Protein AF-X1S729-F1 (afdb_monomer_lite)

Secondary structure (DSSP, 8-state):
---B-GGGPPPEEEEEEEPPP--SSS-EEPTTS-EE----SSSEETT--TTS-SSS-S-SSPPSEEEEES-TT-TTSHHHHHHHHH--BT-EEEE-SSTTTT-EEEEEEEETTTTEEEEEE-HHHHTT--TT-EEEEEE--TT-BBSS-TT-B--SB-HHHHTTS--EEETTTEEE---S----GGGB-TTTT-S-SSS---PBP---HHHHHHHTGGG-

Foldseek 3Di:
DFDKPQVVWDWDKAKWFFWAQDDPDQFDADPVGDTDGAGADGGADLPFAPPDFPDDDRHDHHAHGTWIARDQVPCVDPSLQCNLQQAAFQWKKAFCDWPLHGFIWTFHFFAPPSSITGIHGDSVSSVGGDGGGMMMTRRIDPPMARPQARVDDDARHHPVVVVVQPWDDDPRHDIDGDDPFDADPVQWDAPPPPPDPRRHDTDRHCSPVVSCVVGVSSRD

Structure (mmCIF, N/CA/C/O backbone):
data_AF-X1S729-F1
#
_entry.id   AF-X1S729-F1
#
loop_
_atom_site.group_PDB
_atom_site.id
_atom_site.type_symbol
_atom_site.label_atom_id
_atom_site.label_alt_id
_atom_site.label_comp_id
_atom_site.label_asym_id
_atom_site.label_entity_id
_atom_site.label_seq_id
_atom_site.pdbx_PDB_ins_code
_atom_site.Cartn_x
_atom_site.Cartn_y
_atom_site.Cartn_z
_atom_site.occupancy
_atom_site.B_iso_or_equiv
_atom_site.auth_seq_id
_atom_site.auth_comp_id
_atom_site.auth_asym_id
_atom_site.auth_atom_id
_atom_site.pdbx_PDB_model_num
ATOM 1 N N . MET A 1 1 ? -19.506 9.335 16.064 1.00 76.56 1 MET A N 1
ATOM 2 C CA . MET A 1 1 ? -18.157 9.367 15.448 1.00 76.56 1 MET A CA 1
ATOM 3 C C . MET A 1 1 ? -17.268 8.649 16.428 1.00 76.56 1 MET A C 1
ATOM 5 O O . MET A 1 1 ? -17.264 9.055 17.584 1.00 76.56 1 MET A O 1
ATOM 9 N N . LEU A 1 2 ? -16.600 7.580 15.994 1.00 92.69 2 LEU A N 1
ATOM 10 C CA . LEU A 1 2 ? -15.851 6.704 16.893 1.00 92.69 2 LEU A CA 1
ATOM 11 C C . LEU A 1 2 ? -14.843 7.513 17.712 1.00 92.69 2 LEU A C 1
ATOM 13 O O . LEU A 1 2 ? -14.033 8.257 17.150 1.00 92.69 2 LEU A O 1
ATOM 17 N N . ARG A 1 3 ? -14.887 7.377 19.039 1.00 95.75 3 ARG A N 1
ATOM 18 C CA . ARG A 1 3 ? -13.927 8.039 19.918 1.00 95.75 3 ARG A CA 1
ATOM 19 C C . ARG A 1 3 ? -12.577 7.344 19.794 1.00 95.75 3 ARG A C 1
ATOM 21 O O . ARG A 1 3 ? -12.472 6.130 19.961 1.00 95.75 3 ARG A O 1
ATOM 28 N N . THR A 1 4 ? -11.533 8.116 19.514 1.00 97.94 4 THR A N 1
ATOM 29 C CA . THR A 1 4 ? -10.176 7.598 19.300 1.00 97.94 4 THR A CA 1
ATOM 30 C C . THR A 1 4 ? -9.155 8.326 20.162 1.00 97.94 4 THR A C 1
ATOM 32 O O . THR A 1 4 ? -9.441 9.371 20.740 1.00 97.94 4 THR A O 1
ATOM 35 N N . ASN A 1 5 ? -7.943 7.777 20.236 1.00 98.38 5 ASN A N 1
ATOM 36 C CA . ASN A 1 5 ? -6.769 8.423 20.828 1.00 98.38 5 ASN A CA 1
ATOM 37 C C . ASN A 1 5 ? -5.954 9.240 19.807 1.00 98.38 5 ASN A C 1
ATOM 39 O O . ASN A 1 5 ? -4.741 9.363 19.980 1.00 98.38 5 ASN A O 1
ATOM 43 N N . LYS A 1 6 ? -6.565 9.739 18.720 1.00 97.94 6 LYS A N 1
ATOM 44 C CA . LYS A 1 6 ? -5.836 10.393 17.614 1.00 97.94 6 LYS A CA 1
ATOM 45 C C . LYS A 1 6 ? -4.975 11.581 18.064 1.00 97.94 6 LYS A C 1
ATOM 47 O O . LYS A 1 6 ? -3.889 11.791 17.534 1.00 97.94 6 LYS A O 1
ATOM 52 N N . ASP A 1 7 ? -5.421 12.305 19.085 1.00 97.88 7 ASP A N 1
ATOM 53 C CA . ASP A 1 7 ? -4.720 13.420 19.734 1.00 97.88 7 ASP A CA 1
ATOM 54 C C . ASP A 1 7 ? -3.412 13.003 20.428 1.00 97.88 7 ASP A C 1
ATOM 56 O O . ASP A 1 7 ? -2.538 13.836 20.651 1.00 97.88 7 ASP A O 1
ATOM 60 N N . LYS A 1 8 ? -3.260 11.711 20.739 1.00 98.44 8 LYS A N 1
ATOM 61 C CA . LYS A 1 8 ? -2.069 11.125 21.373 1.00 98.44 8 LYS A CA 1
ATOM 62 C C . LYS A 1 8 ? -1.140 10.426 20.382 1.00 98.44 8 LYS A C 1
ATOM 64 O O . LYS A 1 8 ? -0.101 9.913 20.794 1.00 98.44 8 LYS A O 1
ATOM 69 N N . LEU A 1 9 ? -1.525 10.338 19.110 1.00 98.50 9 LEU A N 1
ATOM 70 C CA . LEU A 1 9 ? -0.709 9.694 18.088 1.00 98.50 9 LEU A CA 1
ATOM 71 C C . LEU A 1 9 ? 0.420 10.617 17.643 1.00 98.50 9 LEU A C 1
ATOM 73 O O . LEU A 1 9 ? 0.257 11.831 17.535 1.00 98.50 9 LEU A O 1
ATOM 77 N N . VAL A 1 10 ? 1.566 10.015 17.342 1.00 98.56 10 VAL A N 1
ATOM 78 C CA . VAL A 1 10 ? 2.734 10.730 16.836 1.00 98.56 10 VAL A CA 1
ATOM 79 C C . VAL A 1 10 ? 2.713 10.694 15.317 1.00 98.56 10 VAL A C 1
ATOM 81 O O . VAL A 1 10 ? 2.562 9.634 14.714 1.00 98.56 10 VAL A O 1
ATOM 84 N N . MET A 1 11 ? 2.890 11.862 14.706 1.00 98.75 11 MET A N 1
ATOM 85 C CA . MET A 1 11 ? 3.193 11.977 13.286 1.00 98.75 11 MET A CA 1
ATOM 86 C C . MET A 1 11 ? 4.707 12.087 13.119 1.00 98.75 11 MET A C 1
ATOM 88 O O . MET A 1 11 ? 5.329 12.960 13.725 1.00 98.75 11 MET A O 1
ATOM 92 N N . ILE A 1 12 ? 5.300 11.221 12.302 1.00 98.75 12 ILE A N 1
ATOM 93 C CA . ILE A 1 12 ? 6.749 11.177 12.090 1.00 98.75 12 ILE A CA 1
ATOM 94 C C . ILE A 1 12 ? 7.088 11.165 10.600 1.00 98.75 12 ILE A C 1
ATOM 96 O O . ILE A 1 12 ? 6.344 10.652 9.770 1.00 98.75 12 ILE A O 1
ATOM 100 N N . SER A 1 13 ? 8.214 11.773 10.238 1.00 98.62 13 SER A N 1
ATOM 101 C CA . SER A 1 13 ? 8.729 11.704 8.875 1.00 98.62 13 SER A CA 1
ATOM 102 C C . SER A 1 13 ? 9.352 10.339 8.603 1.00 98.62 13 SER A C 1
ATOM 104 O O . SER A 1 13 ? 10.304 9.956 9.286 1.00 98.62 13 SER A O 1
ATOM 106 N N . ILE A 1 14 ? 8.899 9.673 7.548 1.00 98.69 14 ILE A N 1
ATOM 107 C CA . ILE A 1 14 ? 9.602 8.540 6.942 1.00 98.69 14 ILE A CA 1
ATOM 108 C C . ILE A 1 14 ? 9.877 8.869 5.477 1.00 98.69 14 ILE A C 1
ATOM 110 O O . ILE A 1 14 ? 9.095 9.573 4.833 1.00 98.69 14 ILE A O 1
ATOM 114 N N . GLN A 1 15 ? 11.002 8.405 4.944 1.00 98.69 15 GLN A N 1
ATOM 115 C CA . GLN A 1 15 ? 11.393 8.714 3.574 1.00 98.69 15 GLN A CA 1
ATOM 116 C C . GLN A 1 15 ? 11.857 7.455 2.859 1.00 98.69 15 GLN A C 1
ATOM 118 O O . GLN A 1 15 ? 12.789 6.794 3.312 1.00 98.69 15 GLN A O 1
ATOM 123 N N . GLY A 1 16 ? 11.232 7.195 1.719 1.00 98.56 16 GLY A N 1
ATOM 124 C CA . GLY A 1 16 ? 11.657 6.198 0.750 1.00 98.56 16 GLY A CA 1
ATOM 125 C C . GLY A 1 16 ? 12.008 6.868 -0.571 1.00 98.56 16 GLY A C 1
ATOM 126 O O . GLY A 1 16 ? 12.177 8.092 -0.662 1.00 98.56 16 GLY A O 1
ATOM 127 N N . ARG A 1 17 ? 12.091 6.056 -1.611 1.00 98.75 17 ARG A N 1
ATOM 128 C CA . ARG A 1 17 ? 12.233 6.488 -2.993 1.00 98.75 17 ARG A CA 1
ATOM 129 C C . ARG A 1 17 ? 11.397 5.612 -3.910 1.00 98.75 17 ARG A C 1
ATOM 131 O O . ARG A 1 17 ? 11.045 4.497 -3.529 1.00 98.75 17 ARG A O 1
ATOM 138 N N . VAL A 1 18 ? 11.112 6.098 -5.112 1.00 98.88 18 VAL A N 1
ATOM 139 C CA . VAL A 1 18 ? 10.548 5.266 -6.177 1.00 98.88 18 VAL A CA 1
ATOM 140 C C . VAL A 1 18 ? 11.455 4.047 -6.371 1.00 98.88 18 VAL A C 1
ATOM 142 O O . VAL A 1 18 ? 12.674 4.178 -6.533 1.00 98.88 18 VAL A O 1
ATOM 145 N N . SER A 1 19 ? 10.860 2.864 -6.265 1.00 98.62 19 SER A N 1
ATOM 146 C CA . SER A 1 19 ? 11.547 1.578 -6.390 1.00 98.62 19 SER A CA 1
ATOM 147 C C . SER A 1 19 ? 11.851 1.258 -7.848 1.00 98.62 19 SER A C 1
ATOM 149 O O . SER A 1 19 ? 11.169 1.740 -8.750 1.00 98.62 19 SER A O 1
ATOM 151 N N . TYR A 1 20 ? 12.839 0.405 -8.094 1.00 97.88 20 TYR A N 1
ATOM 152 C CA . TYR A 1 20 ? 12.949 -0.268 -9.389 1.00 97.88 20 TYR A CA 1
ATOM 153 C C . TYR A 1 20 ? 11.850 -1.337 -9.534 1.00 97.88 20 TYR A C 1
ATOM 155 O O . TYR A 1 20 ? 11.476 -1.955 -8.535 1.00 97.88 20 TYR A O 1
ATOM 163 N N . PRO A 1 21 ? 11.381 -1.652 -10.757 1.00 96.50 21 PRO A N 1
ATOM 164 C CA . PRO A 1 21 ? 10.705 -2.922 -11.014 1.00 96.50 21 PRO A CA 1
ATOM 165 C C . PRO A 1 21 ? 11.603 -4.097 -10.608 1.00 96.50 21 PRO A C 1
ATOM 167 O O . PRO A 1 21 ? 12.795 -4.107 -10.931 1.00 96.50 21 PRO A O 1
ATOM 170 N N . VAL A 1 22 ? 11.056 -5.105 -9.920 1.00 93.69 22 VAL A N 1
ATOM 171 C CA . VAL A 1 22 ? 11.863 -6.207 -9.363 1.00 93.69 22 VAL A CA 1
ATOM 172 C C . VAL A 1 22 ? 11.484 -7.552 -9.967 1.00 93.69 22 VAL A C 1
ATOM 174 O O . VAL A 1 22 ? 10.319 -7.947 -10.005 1.00 93.69 22 VAL A O 1
ATOM 177 N N . ARG A 1 23 ? 12.498 -8.320 -10.386 1.00 92.56 23 ARG A N 1
ATOM 178 C CA . ARG A 1 23 ? 12.311 -9.667 -10.933 1.00 92.56 23 ARG A CA 1
ATOM 179 C C . ARG A 1 23 ? 13.489 -10.589 -10.620 1.00 92.56 23 ARG A C 1
ATOM 181 O O . ARG A 1 23 ? 14.637 -10.185 -10.745 1.00 92.56 23 ARG A O 1
ATOM 188 N N . LYS A 1 24 ? 13.207 -11.849 -10.257 1.00 87.69 24 LYS A N 1
ATOM 189 C CA . LYS A 1 24 ? 14.225 -12.887 -9.971 1.00 87.69 24 LYS A CA 1
ATOM 190 C C . LYS A 1 24 ? 14.568 -13.792 -11.170 1.00 87.69 24 LYS A C 1
ATOM 192 O O . LYS A 1 24 ? 15.390 -14.690 -11.037 1.00 87.69 24 LYS A O 1
ATOM 197 N N . GLY A 1 25 ? 13.940 -13.586 -12.328 1.00 92.06 25 GLY A N 1
ATOM 198 C CA . GLY A 1 25 ? 14.138 -14.407 -13.525 1.00 92.06 25 GLY A CA 1
ATOM 199 C C . GLY A 1 25 ? 13.153 -14.056 -14.644 1.00 92.06 25 GLY A C 1
ATOM 200 O O . GLY A 1 25 ? 12.277 -13.220 -14.439 1.00 92.06 25 GLY A O 1
ATOM 201 N N . PRO A 1 26 ? 13.274 -14.669 -15.832 1.00 90.62 26 PRO A N 1
ATOM 202 C CA . PRO A 1 26 ? 12.464 -14.295 -16.994 1.00 90.62 26 PRO A CA 1
ATOM 203 C C . PRO A 1 26 ? 10.993 -14.717 -16.888 1.00 90.62 26 PRO A C 1
ATOM 205 O O . PRO A 1 26 ? 10.137 -14.049 -17.463 1.00 90.62 26 PRO A O 1
ATOM 208 N N . TYR A 1 27 ? 10.695 -15.795 -16.156 1.00 96.25 27 TYR A N 1
ATOM 209 C CA . TYR A 1 27 ? 9.368 -16.408 -16.120 1.00 96.25 27 TYR A CA 1
ATOM 210 C C . TYR A 1 27 ? 8.706 -16.301 -14.748 1.00 96.25 27 TYR A C 1
ATOM 212 O O . TYR A 1 27 ? 9.349 -16.484 -13.713 1.00 96.25 27 TYR A O 1
ATOM 220 N N . ARG A 1 28 ? 7.392 -16.080 -14.762 1.00 94.81 28 ARG A N 1
ATOM 221 C CA . ARG A 1 28 ? 6.480 -16.418 -13.665 1.00 94.81 28 ARG A CA 1
ATOM 222 C C . ARG A 1 28 ? 5.823 -17.756 -13.979 1.00 94.81 28 ARG A C 1
ATOM 224 O O . ARG A 1 28 ? 5.603 -18.065 -15.148 1.00 94.81 28 ARG A O 1
ATOM 231 N N . ILE A 1 29 ? 5.536 -18.551 -12.953 1.00 95.94 29 ILE A N 1
ATOM 232 C CA . ILE A 1 29 ? 4.866 -19.843 -13.114 1.00 95.94 29 ILE A CA 1
ATOM 233 C C . ILE A 1 29 ? 3.415 -19.680 -12.681 1.00 95.94 29 ILE A C 1
ATOM 235 O O . ILE A 1 29 ? 3.135 -19.304 -11.547 1.00 95.94 29 ILE A O 1
ATOM 239 N N . THR A 1 30 ? 2.504 -19.937 -13.609 1.00 95.69 30 THR A N 1
ATOM 240 C CA . THR A 1 30 ? 1.055 -19.922 -13.372 1.00 95.69 30 THR A CA 1
ATOM 241 C C . THR A 1 30 ? 0.619 -21.094 -12.489 1.00 95.69 30 THR A C 1
ATOM 243 O O . THR A 1 30 ? 1.338 -22.085 -12.345 1.00 95.69 30 THR A O 1
ATOM 246 N N . TYR A 1 31 ? -0.587 -21.015 -11.917 1.00 93.88 31 TYR A N 1
ATOM 247 C CA . TYR A 1 31 ? -1.124 -22.065 -11.038 1.00 93.88 31 TYR A CA 1
ATOM 248 C C . TYR A 1 31 ? -1.272 -23.438 -11.726 1.00 93.88 31 TYR A C 1
ATOM 250 O O . TYR A 1 31 ? -1.312 -24.456 -11.039 1.00 93.88 31 TYR A O 1
ATOM 258 N N . ASP A 1 32 ? -1.356 -23.481 -13.063 1.00 95.44 32 ASP A N 1
ATOM 259 C CA . ASP A 1 32 ? -1.403 -24.704 -13.874 1.00 95.44 32 ASP A CA 1
ATOM 260 C C . ASP A 1 32 ? -0.030 -25.099 -14.454 1.00 95.44 32 ASP A C 1
ATOM 262 O O . ASP A 1 32 ? 0.058 -25.958 -15.331 1.00 95.44 32 ASP A O 1
ATOM 266 N N . GLY A 1 33 ? 1.054 -24.502 -13.945 1.00 96.62 33 GLY A N 1
ATOM 267 C CA . GLY A 1 33 ? 2.431 -24.911 -14.221 1.00 96.62 33 GLY A CA 1
ATOM 268 C C . GLY A 1 33 ? 3.026 -24.367 -15.521 1.00 96.62 33 GLY A C 1
ATOM 269 O O . GLY A 1 33 ? 4.077 -24.842 -15.949 1.00 96.62 33 GLY A O 1
ATOM 270 N N . LYS A 1 34 ? 2.395 -23.381 -16.167 1.00 97.56 34 LYS A N 1
ATOM 271 C CA . LYS A 1 34 ? 2.904 -22.777 -17.409 1.00 97.56 34 LYS A CA 1
ATOM 272 C C . LYS A 1 34 ? 3.792 -21.562 -17.123 1.00 97.56 34 LYS A C 1
ATOM 274 O O . LYS A 1 34 ? 3.392 -20.711 -16.320 1.00 97.56 34 LYS A O 1
ATOM 279 N N . PRO A 1 35 ? 4.954 -21.433 -17.788 1.00 97.31 35 PRO A N 1
ATOM 280 C CA . PRO A 1 35 ? 5.774 -20.234 -17.702 1.00 97.31 35 PRO A CA 1
ATOM 281 C C . PRO A 1 35 ? 5.162 -19.095 -18.528 1.00 97.31 35 PRO A C 1
ATOM 283 O O . PRO A 1 35 ? 4.772 -19.296 -19.677 1.00 97.31 35 PRO A O 1
ATOM 286 N N . VAL A 1 36 ? 5.122 -17.891 -17.962 1.00 97.56 36 VAL A N 1
ATOM 287 C CA . VAL A 1 36 ? 4.658 -16.667 -18.634 1.00 97.56 36 VAL A CA 1
ATOM 288 C C . VAL A 1 36 ? 5.637 -15.515 -18.415 1.00 97.56 36 VAL A C 1
ATOM 290 O O . VAL A 1 36 ? 6.357 -15.476 -17.413 1.00 97.56 36 VAL A O 1
ATOM 293 N N . VAL A 1 37 ? 5.669 -14.567 -19.356 1.00 97.50 37 VAL A N 1
ATOM 294 C CA . VAL A 1 37 ? 6.508 -13.361 -19.291 1.00 97.50 37 VAL A CA 1
ATOM 295 C C . VAL A 1 37 ? 5.601 -12.139 -19.242 1.00 97.50 37 VAL A C 1
ATOM 297 O O . VAL A 1 37 ? 5.215 -11.603 -20.273 1.00 97.50 37 VAL A O 1
ATOM 300 N N . VAL A 1 38 ? 5.283 -11.699 -18.027 1.00 96.94 38 VAL A N 1
ATOM 301 C CA . VAL A 1 38 ? 4.373 -10.568 -17.785 1.00 96.94 38 VAL A CA 1
ATOM 302 C C . VAL A 1 38 ? 4.972 -9.553 -16.797 1.00 96.94 38 VAL A C 1
ATOM 304 O O . VAL A 1 38 ? 5.871 -9.936 -16.033 1.00 96.94 38 VAL A O 1
ATOM 307 N N . PRO A 1 39 ? 4.532 -8.279 -16.804 1.00 96.94 39 PRO A N 1
ATOM 308 C CA . PRO A 1 39 ? 4.894 -7.293 -15.783 1.00 96.94 39 PRO A CA 1
ATOM 309 C C . PRO A 1 39 ? 4.504 -7.738 -14.366 1.00 96.94 39 PRO A C 1
ATOM 311 O O . PRO A 1 39 ? 3.675 -8.632 -14.197 1.00 96.94 39 PRO A O 1
ATOM 314 N N . GLY A 1 40 ? 5.096 -7.105 -13.352 1.00 95.62 40 GLY A N 1
ATOM 315 C CA . GLY A 1 40 ? 4.760 -7.361 -11.952 1.00 95.62 40 GLY A CA 1
ATOM 316 C C . GLY A 1 40 ? 5.125 -6.205 -11.031 1.00 95.62 40 GLY A C 1
ATOM 317 O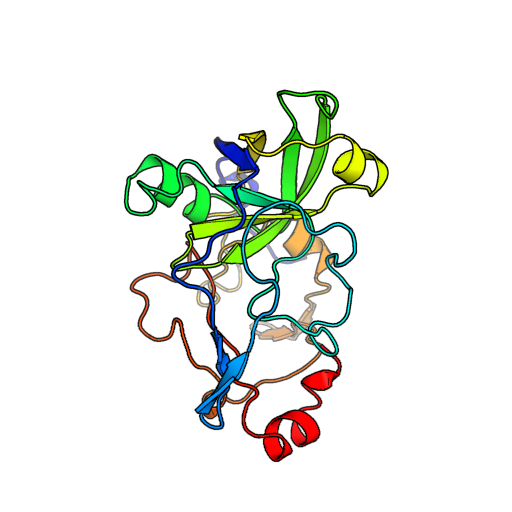 O . GLY A 1 40 ? 4.878 -5.060 -11.387 1.00 95.62 40 GLY A O 1
ATOM 318 N N . VAL A 1 41 ? 5.705 -6.512 -9.871 1.00 97.38 41 VAL A N 1
ATOM 319 C CA . VAL A 1 41 ? 5.997 -5.544 -8.795 1.00 97.38 41 VAL A CA 1
ATOM 320 C C . VAL A 1 41 ? 7.048 -4.480 -9.147 1.00 97.38 41 VAL A C 1
ATOM 322 O O . VAL A 1 41 ? 8.008 -4.741 -9.884 1.00 97.38 41 VAL A O 1
ATOM 325 N N . GLY A 1 42 ? 6.946 -3.332 -8.478 1.00 98.06 42 GLY A N 1
ATOM 326 C CA . GLY A 1 42 ? 7.919 -2.249 -8.435 1.00 98.06 42 GLY A CA 1
ATOM 327 C C . GLY A 1 42 ? 7.775 -1.220 -9.554 1.00 98.06 42 GLY A C 1
ATOM 328 O O . GLY A 1 42 ? 7.161 -1.461 -10.590 1.00 98.06 42 GLY A O 1
ATOM 329 N N . GLY A 1 43 ? 8.413 -0.066 -9.363 1.00 98.38 43 GLY A N 1
ATOM 330 C CA . GLY A 1 43 ? 8.417 1.018 -10.343 1.00 98.38 43 GLY A CA 1
ATOM 331 C C . GLY A 1 43 ? 7.178 1.910 -10.319 1.00 98.38 43 GLY A C 1
ATOM 332 O O . GLY A 1 43 ? 6.508 2.069 -9.295 1.00 98.38 43 GLY A O 1
ATOM 333 N N . ILE A 1 44 ? 6.934 2.539 -11.469 1.00 98.81 44 ILE A N 1
ATOM 334 C CA . ILE A 1 44 ? 5.803 3.430 -11.731 1.00 98.81 44 ILE A CA 1
ATOM 335 C C . ILE A 1 44 ? 4.889 2.721 -12.729 1.00 98.81 44 ILE A C 1
ATOM 337 O O . ILE A 1 44 ? 5.261 2.515 -13.886 1.00 98.81 44 ILE A O 1
ATOM 341 N N . THR A 1 45 ? 3.694 2.354 -12.284 1.00 98.69 45 THR A N 1
ATOM 342 C CA . THR A 1 45 ? 2.652 1.768 -13.125 1.00 98.69 45 THR A CA 1
ATOM 343 C C . THR A 1 45 ? 1.755 2.885 -13.648 1.00 98.69 45 THR A C 1
ATOM 345 O O . THR A 1 45 ? 0.956 3.467 -12.917 1.00 98.69 45 THR A O 1
ATOM 348 N N . TYR A 1 46 ? 1.895 3.206 -14.934 1.00 98.56 46 TYR A N 1
ATOM 349 C CA . TYR A 1 46 ? 1.263 4.386 -15.538 1.00 98.56 46 TYR A CA 1
ATOM 350 C C . TYR A 1 46 ? -0.237 4.235 -15.818 1.00 98.56 46 TYR A C 1
ATOM 352 O O . TYR A 1 46 ? -0.929 5.244 -15.947 1.00 98.56 46 TYR A O 1
ATOM 360 N N . ASN A 1 47 ? -0.732 3.002 -15.947 1.00 98.00 47 ASN A N 1
ATOM 361 C CA . ASN A 1 47 ? -2.074 2.687 -16.449 1.00 98.00 47 ASN A CA 1
ATOM 362 C C . ASN A 1 47 ? -2.923 1.834 -15.490 1.00 98.00 47 ASN A C 1
ATOM 364 O O . ASN A 1 47 ? -3.944 1.307 -15.922 1.00 98.00 47 ASN A O 1
ATOM 368 N N . ILE A 1 48 ? -2.493 1.682 -14.234 1.00 98.19 48 ILE A N 1
ATOM 369 C CA . ILE A 1 48 ? -3.259 1.015 -13.175 1.00 98.19 48 ILE A CA 1
ATOM 370 C C . ILE A 1 48 ? -3.147 1.860 -11.911 1.00 98.19 48 ILE A C 1
ATOM 372 O O . ILE A 1 48 ? -2.039 2.143 -11.442 1.00 98.19 48 ILE A O 1
ATOM 376 N N . LYS A 1 49 ? -4.286 2.262 -11.356 1.00 97.38 49 LYS A N 1
ATOM 377 C CA . LYS A 1 49 ? -4.392 3.094 -10.157 1.00 97.38 49 LYS A CA 1
ATOM 378 C C . LYS A 1 49 ? -5.326 2.484 -9.128 1.00 97.38 49 LYS A C 1
ATOM 380 O O . LYS A 1 49 ? -6.079 1.552 -9.397 1.00 97.38 49 LYS A O 1
ATOM 385 N N . VAL A 1 50 ? -5.279 3.036 -7.918 1.00 97.50 50 VAL A N 1
ATOM 386 C CA . VAL A 1 50 ? -6.260 2.697 -6.886 1.00 97.50 50 VAL A CA 1
ATOM 387 C C . VAL A 1 50 ? -7.674 2.998 -7.396 1.00 97.50 50 VAL A C 1
ATOM 389 O O . VAL A 1 50 ? -7.948 4.092 -7.888 1.00 97.50 50 VAL A O 1
ATOM 392 N N . GLY A 1 51 ? -8.567 2.016 -7.278 1.00 96.75 51 GLY A N 1
ATOM 393 C CA . GLY A 1 51 ? -9.935 2.086 -7.795 1.00 96.75 51 GLY A CA 1
ATOM 394 C C . GLY A 1 51 ? -10.140 1.410 -9.153 1.00 96.75 51 GLY A C 1
ATOM 395 O O . GLY A 1 51 ? -11.291 1.149 -9.500 1.00 96.75 51 GLY A O 1
ATOM 396 N N . ASP A 1 52 ? -9.072 1.084 -9.888 1.00 98.00 52 ASP A N 1
ATOM 397 C CA . ASP A 1 52 ? -9.169 0.174 -11.032 1.00 98.00 52 ASP A CA 1
ATOM 398 C C . ASP A 1 52 ? -9.388 -1.269 -10.556 1.00 98.00 52 ASP A C 1
ATOM 400 O O . ASP A 1 52 ? -8.995 -1.639 -9.449 1.00 98.00 52 ASP A O 1
ATOM 404 N N . CYS A 1 53 ? -9.994 -2.091 -11.416 1.00 97.00 53 CYS A N 1
ATOM 405 C CA . CYS A 1 53 ? -10.207 -3.512 -11.144 1.00 97.00 53 CYS A CA 1
ATOM 406 C C . CYS A 1 53 ? -8.861 -4.235 -10.975 1.00 97.00 53 CYS A C 1
ATOM 408 O O . CYS A 1 53 ? -7.954 -4.084 -11.800 1.00 97.00 53 CYS A O 1
ATOM 410 N N . ALA A 1 54 ? -8.750 -5.066 -9.940 1.00 97.19 54 ALA A N 1
ATOM 411 C CA . ALA A 1 54 ? -7.588 -5.907 -9.671 1.00 97.19 54 ALA A CA 1
ATOM 412 C C . ALA A 1 54 ? -7.439 -7.053 -10.692 1.00 97.19 54 ALA A C 1
ATOM 414 O O . ALA A 1 54 ? -6.379 -7.670 -10.797 1.00 97.19 54 ALA A O 1
ATOM 415 N N . PHE A 1 55 ? -8.492 -7.344 -11.463 1.00 96.19 55 PHE A N 1
ATOM 416 C CA . PHE A 1 55 ? -8.539 -8.405 -12.469 1.00 96.19 55 PHE A CA 1
ATOM 417 C C . PHE A 1 55 ? -8.473 -7.860 -13.901 1.00 96.19 55 PHE A C 1
ATOM 419 O O . PHE A 1 55 ? -8.722 -6.690 -14.170 1.00 96.19 55 PHE A O 1
ATOM 426 N N . GLY A 1 56 ? -8.187 -8.754 -14.854 1.00 95.38 56 GLY A N 1
ATOM 427 C CA . GLY A 1 56 ? -8.230 -8.451 -16.292 1.00 95.38 56 GLY A CA 1
ATOM 428 C C . GLY A 1 56 ? -6.909 -7.962 -16.889 1.00 95.38 56 GLY A C 1
ATOM 429 O O . GLY A 1 56 ? -6.838 -7.729 -18.093 1.00 95.38 56 GLY A O 1
ATOM 430 N N . TRP A 1 57 ? -5.860 -7.859 -16.075 1.00 97.38 57 TRP A N 1
ATOM 431 C CA . TRP A 1 57 ? -4.521 -7.477 -16.511 1.00 97.38 57 TRP A CA 1
ATOM 432 C C . TRP A 1 57 ? -3.673 -8.699 -16.865 1.00 97.38 57 TRP A C 1
ATOM 434 O O . TRP A 1 57 ? -3.651 -9.689 -16.135 1.00 97.38 57 TRP A O 1
ATOM 444 N N . GLU A 1 58 ? -2.918 -8.607 -17.958 1.00 97.19 58 GLU A N 1
ATOM 445 C CA . GLU A 1 58 ? -1.886 -9.588 -18.312 1.00 97.19 58 GLU A CA 1
ATOM 446 C C . GLU A 1 58 ? -0.613 -9.301 -17.491 1.00 97.19 58 GLU A C 1
ATOM 448 O O . GLU A 1 58 ? 0.371 -8.757 -17.996 1.00 97.19 58 GLU A O 1
ATOM 453 N N . ALA A 1 59 ? -0.676 -9.577 -16.186 1.00 96.44 59 ALA A N 1
ATOM 454 C CA . ALA A 1 59 ? 0.348 -9.240 -15.197 1.00 96.44 59 ALA A CA 1
ATOM 455 C C . ALA A 1 59 ? 0.367 -10.234 -14.017 1.00 96.44 59 ALA A C 1
ATOM 457 O O . ALA A 1 59 ? -0.561 -11.020 -13.837 1.00 96.44 59 ALA A O 1
ATOM 458 N N . ASP A 1 60 ? 1.424 -10.193 -13.201 1.00 96.00 60 ASP A N 1
ATOM 459 C CA . ASP A 1 60 ? 1.550 -10.949 -11.945 1.00 96.00 60 ASP A CA 1
ATOM 460 C C . ASP A 1 60 ? 2.028 -10.030 -10.816 1.00 96.00 60 ASP A C 1
ATOM 462 O O . ASP A 1 60 ? 3.153 -9.536 -10.873 1.00 96.00 60 ASP A O 1
ATOM 466 N N . HIS A 1 61 ? 1.205 -9.831 -9.782 1.00 96.81 61 HIS A N 1
ATOM 467 C CA . HIS A 1 61 ? 1.489 -8.909 -8.670 1.00 96.81 61 HIS A CA 1
ATOM 468 C C . HIS A 1 61 ? 1.834 -7.485 -9.139 1.00 96.81 61 HIS A C 1
ATOM 470 O O . HIS A 1 61 ? 2.789 -6.876 -8.662 1.00 96.81 61 HIS A O 1
ATOM 476 N N . VAL A 1 62 ? 1.110 -6.956 -10.128 1.00 97.50 62 VAL A N 1
ATOM 477 C CA . VAL A 1 62 ? 1.290 -5.552 -10.513 1.00 97.50 62 VAL A CA 1
ATOM 478 C C . VAL A 1 62 ? 0.835 -4.634 -9.378 1.00 97.50 62 VAL A C 1
ATOM 480 O O . VAL A 1 62 ? -0.212 -4.851 -8.775 1.00 97.50 62 VAL A O 1
ATOM 483 N N . GLU A 1 63 ? 1.637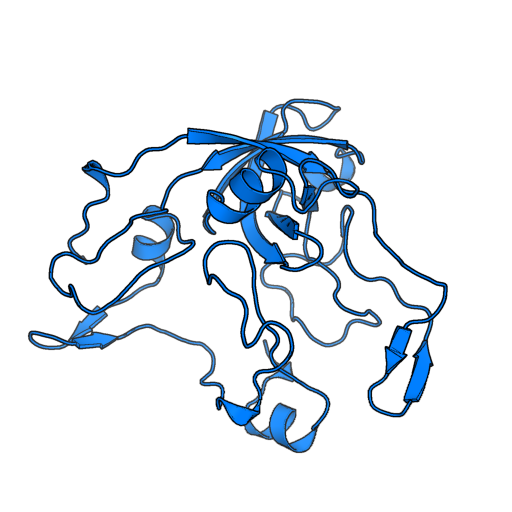 -3.616 -9.085 1.00 98.62 63 GLU A N 1
ATOM 484 C CA . GLU A 1 63 ? 1.379 -2.650 -8.017 1.00 98.62 63 GLU A CA 1
ATOM 485 C C . GLU A 1 63 ? 0.831 -1.343 -8.629 1.00 98.62 63 GLU A C 1
ATOM 487 O O . GLU A 1 63 ? 1.466 -0.802 -9.541 1.00 98.62 63 GLU A O 1
ATOM 492 N N . PRO A 1 64 ? -0.338 -0.826 -8.196 1.00 98.56 64 PRO A N 1
ATOM 493 C CA . PRO A 1 64 ? -0.924 0.388 -8.767 1.00 98.56 64 PRO A CA 1
ATOM 494 C C . PRO A 1 64 ? -0.143 1.652 -8.389 1.00 98.56 64 PRO A C 1
ATOM 496 O O . PRO A 1 64 ? 0.320 1.806 -7.257 1.00 98.56 64 PRO A O 1
ATOM 499 N N . GLY A 1 65 ? -0.074 2.607 -9.318 1.00 98.62 65 GLY A N 1
ATOM 500 C CA . GLY A 1 65 ? 0.578 3.896 -9.097 1.00 98.62 65 GLY A CA 1
ATOM 501 C C . GLY A 1 65 ? 2.089 3.766 -8.909 1.00 98.62 65 GLY A C 1
ATOM 502 O O . GLY A 1 65 ? 2.797 3.306 -9.803 1.00 98.62 65 GLY A O 1
ATOM 503 N N . VAL A 1 66 ? 2.605 4.236 -7.774 1.00 98.88 66 VAL A N 1
ATOM 504 C CA . VAL A 1 66 ? 4.047 4.313 -7.511 1.00 98.88 66 VAL A CA 1
ATOM 505 C C . VAL A 1 66 ? 4.428 3.384 -6.373 1.00 98.88 66 VAL A C 1
ATOM 507 O O . VAL A 1 66 ? 3.978 3.550 -5.239 1.00 98.88 66 VAL A O 1
ATOM 510 N N . SER A 1 67 ? 5.333 2.460 -6.664 1.00 98.88 67 SER A N 1
ATOM 511 C CA . SER A 1 67 ? 5.902 1.548 -5.677 1.00 98.88 67 SER A CA 1
ATOM 512 C C . SER A 1 67 ? 7.163 2.158 -5.090 1.00 98.88 67 SER A C 1
ATOM 514 O O . SER A 1 67 ? 8.063 2.576 -5.827 1.00 98.88 67 SER A O 1
ATOM 516 N N . THR A 1 68 ? 7.258 2.216 -3.767 1.00 98.81 68 THR A N 1
ATOM 517 C CA . THR A 1 68 ? 8.351 2.904 -3.074 1.00 98.81 68 THR A CA 1
ATOM 518 C C . THR A 1 68 ? 9.004 2.038 -2.012 1.00 98.81 68 THR A C 1
ATOM 520 O O . THR A 1 68 ? 8.374 1.171 -1.416 1.00 98.81 68 THR A O 1
ATOM 523 N N . VAL A 1 69 ? 10.288 2.280 -1.777 1.00 98.69 69 VAL A N 1
ATOM 524 C CA . VAL A 1 69 ? 11.137 1.490 -0.880 1.00 98.69 69 VAL A CA 1
ATOM 525 C C . VAL A 1 69 ? 12.267 2.367 -0.349 1.00 98.69 69 VAL A C 1
ATOM 527 O O . VAL A 1 69 ? 12.615 3.378 -0.962 1.00 98.69 69 VAL A O 1
ATOM 530 N N . VAL A 1 70 ? 12.872 2.011 0.783 1.00 98.50 70 VAL A N 1
ATOM 531 C CA . VAL A 1 70 ? 14.104 2.682 1.231 1.00 98.50 70 VAL A CA 1
ATOM 532 C C . VAL A 1 70 ? 15.301 2.111 0.483 1.00 98.50 70 VAL A C 1
ATOM 534 O O . VAL A 1 70 ? 16.141 2.861 -0.016 1.00 98.50 70 VAL A O 1
ATOM 537 N N . ASN A 1 71 ? 15.395 0.781 0.430 1.00 96.50 71 ASN A N 1
ATOM 538 C CA . ASN A 1 71 ? 16.459 0.068 -0.265 1.00 96.50 71 ASN A CA 1
ATOM 539 C C . ASN A 1 71 ? 16.047 -1.391 -0.547 1.00 96.50 71 ASN A C 1
ATOM 541 O O . ASN A 1 71 ? 15.867 -2.177 0.383 1.00 96.50 71 ASN A O 1
ATOM 545 N N . GLU A 1 72 ? 15.959 -1.771 -1.822 1.00 93.94 72 GLU A N 1
ATOM 546 C CA . GLU A 1 72 ? 15.545 -3.106 -2.279 1.00 93.94 72 GLU A CA 1
ATOM 547 C C . GLU A 1 72 ? 16.518 -4.223 -1.868 1.00 93.94 72 GLU A C 1
ATOM 549 O O . GLU A 1 72 ? 16.111 -5.376 -1.740 1.00 93.94 72 GLU A O 1
ATOM 554 N N . GLU A 1 73 ? 17.792 -3.905 -1.640 1.00 93.88 73 GLU A N 1
ATOM 555 C CA . GLU A 1 73 ? 18.821 -4.861 -1.209 1.00 93.88 73 GLU A CA 1
ATOM 556 C C . GLU A 1 73 ? 18.862 -5.035 0.317 1.00 93.88 73 GLU A C 1
ATOM 558 O O . GLU A 1 73 ? 19.484 -5.967 0.826 1.00 93.88 73 GLU A O 1
ATOM 563 N N . LYS A 1 74 ? 18.221 -4.130 1.068 1.00 95.44 74 LYS A N 1
ATOM 564 C CA . LYS A 1 74 ? 18.261 -4.056 2.540 1.00 95.44 74 LYS A CA 1
ATOM 565 C C . LYS A 1 74 ? 16.861 -3.997 3.150 1.00 95.44 74 LYS A C 1
ATOM 567 O O . LYS A 1 74 ? 16.630 -3.290 4.131 1.00 95.44 74 LYS A O 1
ATOM 572 N N . ARG A 1 75 ? 15.935 -4.751 2.561 1.00 92.81 75 ARG A N 1
ATOM 573 C CA . ARG A 1 75 ? 14.515 -4.799 2.946 1.00 92.81 75 ARG A CA 1
ATOM 574 C C . ARG A 1 75 ? 14.279 -5.187 4.401 1.00 92.81 75 ARG A C 1
ATOM 576 O O . ARG A 1 75 ? 13.381 -4.657 5.037 1.00 92.81 75 ARG A O 1
ATOM 583 N N . ASP A 1 76 ? 15.129 -6.059 4.932 1.00 91.88 76 ASP A N 1
ATOM 584 C CA . ASP A 1 76 ? 15.084 -6.565 6.306 1.00 91.88 76 ASP A CA 1
ATOM 585 C C . ASP A 1 76 ? 15.758 -5.628 7.327 1.00 91.88 76 ASP A C 1
ATOM 587 O O . ASP A 1 76 ? 15.881 -5.964 8.506 1.00 91.88 76 ASP A O 1
ATOM 591 N N . LYS A 1 77 ? 16.279 -4.474 6.891 1.00 96.56 77 LYS A N 1
ATOM 592 C CA . LYS A 1 77 ? 17.005 -3.551 7.767 1.00 96.56 77 LYS A CA 1
ATOM 593 C C . LYS A 1 77 ? 16.080 -2.494 8.342 1.00 96.56 77 LYS A C 1
ATOM 595 O O . LYS A 1 77 ? 15.169 -2.009 7.678 1.00 96.56 77 LYS A O 1
ATOM 600 N N . GLY A 1 78 ? 16.417 -2.065 9.561 1.00 96.81 78 GLY A N 1
ATOM 601 C CA . GLY A 1 78 ? 15.637 -1.129 10.374 1.00 96.81 78 GLY A CA 1
ATOM 602 C C . GLY A 1 78 ? 15.007 0.047 9.615 1.00 96.81 78 GLY A C 1
ATOM 603 O O . GLY A 1 78 ? 13.813 0.261 9.791 1.00 96.81 78 GLY A O 1
ATOM 604 N N . PRO A 1 79 ? 15.732 0.785 8.748 1.00 97.12 79 PRO A N 1
ATOM 605 C CA . PRO A 1 79 ? 15.135 1.878 7.981 1.00 97.12 79 PRO A CA 1
ATOM 606 C C . PRO A 1 79 ? 14.003 1.449 7.040 1.00 97.12 79 PRO A C 1
ATOM 608 O O . PRO A 1 79 ? 12.990 2.138 6.977 1.00 97.12 79 PRO A O 1
ATOM 611 N N . ASN A 1 80 ? 14.152 0.323 6.335 1.00 97.38 80 ASN A N 1
ATOM 612 C CA . ASN A 1 80 ? 13.116 -0.183 5.436 1.00 97.38 80 ASN A CA 1
ATOM 613 C C . ASN A 1 80 ? 11.951 -0.776 6.240 1.00 97.38 80 ASN A C 1
ATOM 615 O O . ASN A 1 80 ? 10.807 -0.421 5.996 1.00 97.38 80 ASN A O 1
ATOM 619 N N . CYS A 1 81 ? 12.241 -1.548 7.294 1.00 96.25 81 CYS A N 1
ATOM 620 C CA . CYS A 1 81 ? 11.216 -2.023 8.227 1.00 96.25 81 CYS A CA 1
ATOM 621 C C . CYS A 1 81 ? 10.386 -0.869 8.810 1.00 96.25 81 CYS A C 1
ATOM 623 O O . CYS A 1 81 ? 9.164 -0.934 8.831 1.00 96.25 81 CYS A O 1
ATOM 625 N N . ALA A 1 82 ? 11.033 0.209 9.263 1.00 97.75 82 ALA A N 1
ATOM 626 C CA . ALA A 1 82 ? 10.344 1.376 9.805 1.00 97.75 82 ALA A CA 1
ATOM 627 C C . ALA A 1 82 ? 9.520 2.111 8.739 1.00 97.75 82 ALA A C 1
ATOM 629 O O . ALA A 1 82 ? 8.451 2.622 9.057 1.00 97.75 82 ALA A O 1
ATOM 630 N N . TYR A 1 83 ? 9.992 2.157 7.491 1.00 98.38 83 TYR A N 1
ATOM 631 C CA . TYR A 1 83 ? 9.242 2.740 6.380 1.00 98.38 83 TYR A CA 1
ATOM 632 C C . TYR A 1 83 ? 7.923 1.996 6.145 1.00 98.38 83 TYR A C 1
ATOM 634 O O . TYR A 1 83 ? 6.868 2.623 6.126 1.00 98.38 83 TYR A O 1
ATOM 642 N N . ASN A 1 84 ? 7.977 0.667 6.074 1.00 97.44 84 ASN A N 1
ATOM 643 C CA . ASN A 1 84 ? 6.806 -0.186 5.892 1.00 97.44 84 ASN A CA 1
ATOM 644 C C . ASN A 1 84 ? 5.870 -0.175 7.105 1.00 97.44 84 ASN A C 1
ATOM 646 O O . ASN A 1 84 ? 4.671 -0.001 6.942 1.00 97.44 84 ASN A O 1
ATOM 650 N N . ILE A 1 85 ? 6.409 -0.312 8.321 1.00 97.75 85 ILE A N 1
ATOM 651 C CA . ILE A 1 85 ? 5.601 -0.366 9.548 1.00 97.75 85 ILE A CA 1
ATOM 652 C C . ILE A 1 85 ? 4.925 0.972 9.831 1.00 97.75 85 ILE A C 1
ATOM 654 O O . ILE A 1 85 ? 3.796 0.995 10.298 1.00 97.75 85 ILE A O 1
ATOM 658 N N . LEU A 1 86 ? 5.604 2.104 9.650 1.00 98.62 86 LEU A N 1
ATOM 659 C CA . LEU A 1 86 ? 5.042 3.390 10.072 1.00 98.62 86 LEU A CA 1
ATOM 660 C C . LEU A 1 86 ? 4.093 3.989 9.032 1.00 98.62 86 LEU A C 1
ATOM 662 O O . LEU A 1 86 ? 3.246 4.802 9.405 1.00 98.62 86 LEU A O 1
ATOM 666 N N . ALA A 1 87 ? 4.226 3.612 7.759 1.00 98.62 87 ALA A N 1
ATOM 667 C CA . ALA A 1 87 ? 3.288 4.021 6.728 1.00 98.62 87 ALA A CA 1
ATOM 668 C C . ALA A 1 87 ? 1.884 3.468 7.028 1.00 98.62 87 ALA A C 1
ATOM 670 O O . ALA A 1 87 ? 1.695 2.307 7.381 1.00 98.62 87 ALA A O 1
ATOM 671 N N . CYS A 1 88 ? 0.877 4.326 6.894 1.00 98.75 88 CYS A N 1
ATOM 672 C CA . CYS A 1 88 ? -0.525 3.945 6.989 1.00 98.75 88 CYS A CA 1
ATOM 673 C C . CYS A 1 88 ? -1.252 4.355 5.710 1.00 98.75 88 CYS A C 1
ATOM 675 O O . CYS A 1 88 ? -0.989 5.424 5.151 1.00 98.75 88 CYS A O 1
ATOM 677 N N . MET A 1 89 ? -2.225 3.548 5.283 1.00 98.62 89 MET A N 1
ATOM 678 C CA . MET A 1 89 ? -3.117 3.919 4.187 1.00 98.62 89 MET A CA 1
ATOM 679 C C . MET A 1 89 ? -3.826 5.234 4.515 1.00 98.62 89 MET A C 1
ATOM 681 O O . MET A 1 89 ? -4.352 5.412 5.616 1.00 98.62 89 MET A O 1
ATOM 685 N N . GLY A 1 90 ? -3.837 6.154 3.555 1.00 98.69 90 GLY A N 1
ATOM 686 C CA . GLY A 1 90 ? -4.358 7.509 3.718 1.00 98.69 90 GLY A CA 1
ATOM 687 C C . GLY A 1 90 ? -3.314 8.551 4.129 1.00 98.69 90 GLY A C 1
ATOM 688 O O . GLY A 1 90 ? -3.615 9.742 4.057 1.00 98.69 90 GLY A O 1
ATOM 689 N N . ASN A 1 91 ? -2.089 8.158 4.505 1.00 98.88 91 ASN A N 1
ATOM 690 C CA . ASN A 1 91 ? -1.048 9.132 4.828 1.00 98.88 91 ASN A CA 1
ATOM 691 C C . ASN A 1 91 ? -0.657 9.972 3.612 1.00 98.88 91 ASN A C 1
ATOM 693 O O . ASN A 1 91 ? -0.539 9.479 2.489 1.00 98.88 91 ASN A O 1
ATOM 697 N N . GLN A 1 92 ? -0.380 11.250 3.865 1.00 98.81 92 GLN A N 1
ATOM 698 C CA . GLN A 1 92 ? 0.092 12.167 2.838 1.00 98.81 92 GLN A CA 1
ATOM 699 C C . GLN A 1 92 ? 1.554 11.869 2.476 1.00 98.81 92 GLN A C 1
ATOM 701 O O . GLN A 1 92 ? 2.448 11.921 3.330 1.00 98.81 92 GLN A O 1
ATOM 706 N N . ALA A 1 93 ? 1.800 11.669 1.188 1.00 98.88 93 ALA A N 1
ATOM 707 C CA . ALA A 1 93 ? 3.119 11.579 0.586 1.00 98.88 93 ALA A CA 1
ATOM 708 C C . ALA A 1 93 ? 3.453 12.868 -0.176 1.00 98.88 93 ALA A C 1
ATOM 710 O O . ALA A 1 93 ? 2.571 13.561 -0.684 1.00 98.88 93 ALA A O 1
ATOM 711 N N . ARG A 1 94 ? 4.738 13.210 -0.258 1.00 98.94 94 ARG A N 1
ATOM 712 C CA . ARG A 1 94 ? 5.226 14.342 -1.046 1.00 98.94 94 ARG A CA 1
ATOM 713 C C . ARG A 1 94 ? 6.517 13.981 -1.754 1.00 98.94 94 ARG A C 1
ATOM 715 O O . ARG A 1 94 ? 7.461 13.521 -1.113 1.00 98.94 94 ARG A O 1
ATOM 722 N N . VAL A 1 95 ? 6.590 14.276 -3.044 1.00 98.94 95 VAL A N 1
ATOM 723 C CA . VAL A 1 95 ? 7.831 14.162 -3.814 1.00 98.94 95 VAL A CA 1
ATOM 724 C C . VAL A 1 95 ? 8.800 15.261 -3.365 1.00 98.94 95 VAL A C 1
ATOM 726 O O . VAL A 1 95 ? 8.426 16.437 -3.286 1.00 98.94 95 VAL A O 1
ATOM 729 N N . VAL A 1 96 ? 10.047 14.910 -3.038 1.00 98.81 96 VAL A N 1
ATOM 730 C CA . VAL A 1 96 ? 11.052 15.862 -2.516 1.00 98.81 96 VAL A CA 1
ATOM 731 C C . VAL A 1 96 ? 12.297 16.018 -3.397 1.00 98.81 96 VAL A C 1
ATOM 733 O O . VAL A 1 96 ? 13.155 16.846 -3.080 1.00 98.81 96 VAL A O 1
ATOM 736 N N . SER A 1 97 ? 12.364 15.307 -4.524 1.00 98.88 97 SER A N 1
ATOM 737 C CA . SER A 1 97 ? 13.383 15.434 -5.578 1.00 98.88 97 SER A CA 1
ATOM 738 C C . SER A 1 97 ? 12.755 15.410 -6.976 1.00 98.88 97 SER A C 1
ATOM 740 O O . SER A 1 97 ? 11.535 15.341 -7.089 1.00 98.88 97 SER A O 1
ATOM 742 N N . GLY A 1 98 ? 13.588 15.498 -8.014 1.00 98.56 98 GLY A N 1
ATOM 743 C CA . GLY A 1 98 ? 13.153 15.311 -9.398 1.00 98.56 98 GLY A CA 1
ATOM 744 C C . GLY A 1 98 ? 12.275 16.431 -9.946 1.00 98.56 98 GLY A C 1
ATOM 745 O O . GLY A 1 98 ? 12.082 17.477 -9.317 1.00 98.56 98 GLY A O 1
ATOM 746 N N . GLU A 1 99 ? 11.750 16.203 -11.147 1.00 98.69 99 GLU A N 1
ATOM 747 C CA . GLU A 1 99 ? 10.871 17.139 -11.854 1.00 98.69 99 GLU A CA 1
ATOM 748 C C . GLU A 1 99 ? 9.493 17.246 -11.182 1.00 98.69 99 GLU A C 1
ATOM 750 O O . GLU A 1 99 ? 8.884 18.315 -11.148 1.00 98.69 99 GLU A O 1
ATOM 755 N N . ALA A 1 100 ? 9.034 16.160 -10.559 1.00 98.62 100 ALA A N 1
ATOM 756 C CA . ALA A 1 100 ? 7.782 16.098 -9.811 1.00 98.62 100 ALA A CA 1
ATOM 757 C C . ALA A 1 100 ? 7.850 16.721 -8.397 1.00 98.62 100 ALA A C 1
ATOM 759 O O . ALA A 1 100 ? 6.882 16.629 -7.636 1.00 98.62 100 ALA A O 1
ATOM 760 N N . LYS A 1 101 ? 8.972 17.341 -7.997 1.00 98.81 101 LYS A N 1
ATOM 761 C CA . LYS A 1 101 ? 9.168 17.871 -6.638 1.00 98.81 101 LYS A CA 1
ATOM 762 C C . LYS A 1 101 ? 8.019 18.784 -6.202 1.00 98.81 101 LYS A C 1
ATOM 764 O O . LYS A 1 101 ? 7.703 19.780 -6.842 1.00 98.81 101 LYS A O 1
ATOM 769 N N . GLY A 1 102 ? 7.471 18.496 -5.024 1.00 98.69 102 GLY A N 1
ATOM 770 C CA . GLY A 1 102 ? 6.363 19.240 -4.429 1.00 98.69 102 GLY A CA 1
ATOM 771 C C . GLY A 1 102 ? 4.993 18.618 -4.683 1.00 98.69 102 GLY A C 1
ATOM 772 O O . GLY A 1 102 ? 4.077 18.923 -3.921 1.00 98.69 102 GLY A O 1
ATOM 773 N N . ALA A 1 103 ? 4.864 17.710 -5.657 1.00 98.81 103 ALA A N 1
ATOM 774 C CA . ALA A 1 103 ? 3.629 16.970 -5.876 1.00 98.81 103 ALA A CA 1
ATOM 775 C C . ALA A 1 103 ? 3.234 16.173 -4.625 1.00 98.81 103 ALA A C 1
ATOM 777 O O . ALA A 1 103 ? 4.085 15.610 -3.923 1.00 98.81 103 ALA A O 1
ATOM 778 N N . LEU A 1 104 ? 1.933 16.161 -4.343 1.00 98.88 104 LEU A N 1
ATOM 779 C CA . LEU A 1 104 ? 1.339 15.448 -3.220 1.00 98.88 104 LEU A CA 1
ATOM 780 C C . LEU A 1 104 ? 0.668 14.173 -3.719 1.00 98.88 104 LEU A C 1
ATOM 782 O O . LEU A 1 104 ? 0.059 14.161 -4.785 1.00 98.88 104 LEU A O 1
ATOM 786 N N . GLY A 1 105 ? 0.774 13.129 -2.913 1.00 98.81 105 GLY A N 1
ATOM 787 C CA . GLY A 1 105 ? 0.137 11.841 -3.137 1.00 98.81 105 GLY A CA 1
ATOM 788 C C . GLY A 1 105 ? -0.394 11.271 -1.833 1.00 98.81 105 GLY A C 1
ATOM 789 O O . GLY A 1 105 ? -0.284 11.893 -0.767 1.00 98.81 105 GLY A O 1
ATOM 790 N N . VAL A 1 106 ? -0.961 10.076 -1.917 1.00 98.88 106 VAL A N 1
ATOM 791 C CA . VAL A 1 106 ? -1.569 9.384 -0.779 1.00 98.88 106 VAL A CA 1
ATOM 792 C C . VAL A 1 106 ? -1.109 7.935 -0.767 1.00 98.88 106 VAL A C 1
ATOM 794 O O . VAL A 1 106 ? -1.124 7.275 -1.801 1.00 98.88 106 VAL A O 1
ATOM 797 N N . VAL A 1 107 ? -0.699 7.436 0.400 1.00 98.88 107 VAL A N 1
ATOM 798 C CA . VAL A 1 107 ? -0.379 6.014 0.581 1.00 98.88 107 VAL A CA 1
ATOM 799 C C . VAL A 1 107 ? -1.648 5.183 0.389 1.00 98.88 107 VAL A C 1
ATOM 801 O O . VAL A 1 107 ? -2.652 5.422 1.064 1.00 98.88 107 VAL A O 1
ATOM 804 N N . THR A 1 108 ? -1.603 4.203 -0.507 1.00 98.81 108 THR A N 1
ATOM 805 C CA . THR A 1 108 ? -2.739 3.342 -0.868 1.00 98.81 108 THR A CA 1
ATOM 806 C C . THR A 1 108 ? -2.610 1.918 -0.353 1.00 98.81 108 THR A C 1
ATOM 808 O O . THR A 1 108 ? -3.623 1.235 -0.241 1.00 98.81 108 THR A O 1
ATOM 811 N N . GLY A 1 109 ? -1.406 1.468 -0.001 1.00 98.19 109 GLY A N 1
ATOM 812 C CA . GLY A 1 109 ? -1.195 0.105 0.470 1.00 98.19 109 GLY A CA 1
ATOM 813 C C . GLY A 1 109 ? 0.266 -0.235 0.730 1.00 98.19 109 GLY A C 1
ATOM 814 O O . GLY A 1 109 ? 1.150 0.619 0.645 1.00 98.19 109 GLY A O 1
ATOM 815 N N . HIS A 1 110 ? 0.491 -1.506 1.038 1.00 97.44 110 HIS A N 1
ATOM 816 C CA . HIS A 1 110 ? 1.794 -2.101 1.319 1.00 97.44 110 HIS A CA 1
ATOM 817 C C . HIS A 1 110 ? 1.873 -3.444 0.604 1.00 97.44 110 HIS A C 1
ATOM 819 O O . HIS A 1 110 ? 0.840 -4.083 0.421 1.00 97.44 110 HIS A O 1
ATOM 825 N N . HIS A 1 111 ? 3.084 -3.874 0.267 1.00 97.62 111 HIS A N 1
ATOM 826 C CA . HIS A 1 111 ? 3.338 -5.218 -0.236 1.00 97.62 111 HIS A CA 1
ATOM 827 C C . HIS A 1 111 ? 4.510 -5.844 0.527 1.00 97.62 111 HIS A C 1
ATOM 829 O O . HIS A 1 111 ? 5.665 -5.419 0.398 1.00 97.62 111 HIS A O 1
ATOM 835 N N . GLY A 1 112 ? 4.200 -6.832 1.364 1.00 94.75 112 GLY A N 1
ATOM 836 C CA . GLY A 1 112 ? 5.152 -7.555 2.203 1.00 94.75 112 GLY A CA 1
ATOM 837 C C . GLY A 1 112 ? 6.072 -8.476 1.397 1.00 94.75 112 GLY A C 1
ATOM 838 O O . GLY A 1 112 ? 5.766 -8.912 0.291 1.00 94.75 112 GLY A O 1
ATOM 839 N N . GLY A 1 113 ? 7.260 -8.761 1.926 1.00 92.06 113 GLY A N 1
ATOM 840 C CA . GLY A 1 113 ? 8.285 -9.589 1.283 1.00 92.06 113 GLY A CA 1
ATOM 841 C C . GLY A 1 113 ? 9.126 -8.833 0.249 1.00 92.06 113 GLY A C 1
ATOM 842 O O . GLY A 1 113 ? 10.359 -8.922 0.269 1.00 92.06 113 GLY A O 1
ATOM 843 N N . ILE A 1 114 ? 8.496 -8.060 -0.644 1.00 94.44 114 ILE A N 1
ATOM 844 C CA . ILE A 1 114 ? 9.196 -7.050 -1.459 1.00 94.44 114 ILE A CA 1
ATOM 845 C C . ILE A 1 114 ? 9.388 -5.732 -0.689 1.00 94.44 114 ILE A C 1
ATOM 847 O O . ILE A 1 114 ? 10.261 -4.936 -1.036 1.00 94.44 114 ILE A O 1
ATOM 851 N N . GLU A 1 115 ? 8.632 -5.565 0.397 1.00 96.44 115 GLU A N 1
ATOM 852 C CA . GLU A 1 115 ? 8.667 -4.433 1.318 1.00 96.44 115 GLU A CA 1
ATOM 853 C C . GLU A 1 115 ? 8.478 -3.091 0.601 1.00 96.44 115 GLU A C 1
ATOM 855 O O . GLU A 1 115 ? 9.247 -2.147 0.795 1.00 96.44 115 GLU A O 1
ATOM 860 N N . HIS A 1 116 ? 7.435 -3.003 -0.228 1.00 98.44 116 HIS A N 1
ATOM 861 C CA . HIS A 1 116 ? 7.038 -1.762 -0.892 1.00 98.44 116 HIS A CA 1
ATOM 862 C C . HIS A 1 116 ? 5.901 -1.055 -0.145 1.00 98.44 116 HIS A C 1
ATOM 864 O O . HIS A 1 116 ? 5.002 -1.693 0.403 1.00 98.44 116 HIS A O 1
ATOM 870 N N . VAL A 1 117 ? 5.926 0.278 -0.170 1.00 98.81 117 VAL A N 1
ATOM 871 C CA . VAL A 1 117 ? 4.782 1.149 0.144 1.00 98.81 117 VAL A CA 1
ATOM 872 C C . VAL A 1 117 ? 4.233 1.683 -1.177 1.00 98.81 117 VAL A C 1
ATOM 874 O O . VAL A 1 117 ? 4.997 2.179 -2.012 1.00 98.81 117 VAL A O 1
ATOM 877 N N . LEU A 1 118 ? 2.922 1.587 -1.373 1.00 98.88 118 LEU A N 1
ATOM 878 C CA . LEU A 1 118 ? 2.241 1.994 -2.602 1.00 98.88 118 LEU A CA 1
ATOM 879 C C . LEU A 1 118 ? 1.642 3.385 -2.430 1.00 98.88 118 LEU A C 1
ATOM 881 O O . LEU A 1 118 ? 1.036 3.682 -1.396 1.00 98.88 118 LEU A O 1
ATOM 885 N N . ILE A 1 119 ? 1.834 4.253 -3.421 1.00 98.94 119 ILE A N 1
ATOM 886 C CA . ILE A 1 119 ? 1.425 5.655 -3.352 1.00 98.94 119 ILE A CA 1
ATOM 887 C C . ILE A 1 119 ? 0.750 6.059 -4.660 1.00 98.94 119 ILE A C 1
ATOM 889 O O . ILE A 1 119 ? 1.321 5.915 -5.742 1.00 98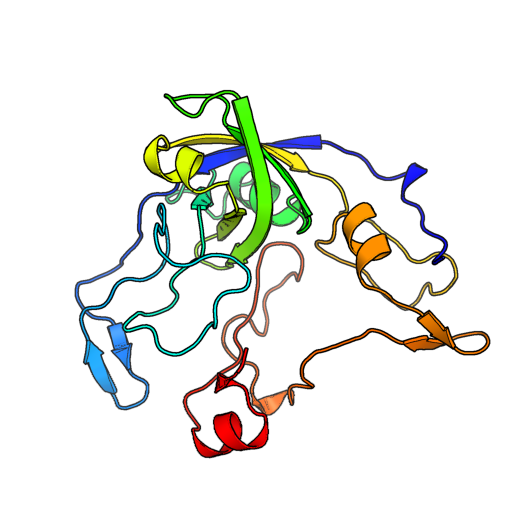.94 119 ILE A O 1
ATOM 893 N N . ASP A 1 120 ? -0.453 6.615 -4.550 1.00 98.75 120 ASP A N 1
ATOM 894 C CA . ASP A 1 120 ? -1.158 7.209 -5.679 1.00 98.75 120 ASP A CA 1
ATOM 895 C C . ASP A 1 120 ? -0.811 8.694 -5.820 1.00 98.75 120 ASP A C 1
ATOM 897 O O . ASP A 1 120 ? -0.770 9.451 -4.842 1.00 98.75 120 ASP A O 1
ATOM 901 N N . PHE A 1 121 ? -0.566 9.097 -7.064 1.00 98.81 121 PHE A N 1
ATOM 902 C CA . PHE A 1 121 ? -0.370 10.480 -7.475 1.00 98.81 121 PHE A CA 1
ATOM 903 C C . PHE A 1 121 ? -1.222 10.775 -8.717 1.00 98.81 121 PHE A C 1
ATOM 905 O O . PHE A 1 121 ? -1.572 9.885 -9.505 1.00 98.81 121 PHE A O 1
ATOM 912 N N . ALA A 1 122 ? -1.492 12.063 -8.947 1.00 98.44 122 ALA A N 1
ATOM 913 C CA . ALA A 1 122 ? -2.126 12.530 -10.177 1.00 98.44 122 ALA A CA 1
ATOM 914 C C . ALA A 1 122 ? -1.337 12.078 -11.421 1.00 98.44 122 ALA A C 1
ATOM 916 O O . ALA A 1 122 ? -0.114 11.957 -11.376 1.00 98.44 122 ALA A O 1
ATOM 917 N N . GLN A 1 123 ? -2.022 11.855 -12.552 1.00 98.31 123 GLN A N 1
ATOM 918 C CA . GLN A 1 123 ? -1.374 11.339 -13.770 1.00 98.31 123 GLN A CA 1
ATOM 919 C C . GLN A 1 123 ? -0.196 12.208 -14.217 1.00 98.31 123 GLN A C 1
ATOM 921 O O . GLN A 1 123 ? 0.885 11.692 -14.459 1.00 98.31 123 GLN A O 1
ATOM 926 N N . GLU A 1 124 ? -0.368 13.530 -14.222 1.00 98.38 124 GLU A N 1
ATOM 927 C CA . GLU A 1 124 ? 0.690 14.488 -14.567 1.00 98.38 124 GLU A CA 1
ATOM 928 C C . GLU A 1 124 ? 1.937 14.401 -13.674 1.00 98.38 124 GLU A C 1
ATOM 930 O O . GLU A 1 124 ? 3.010 14.850 -14.067 1.00 98.38 124 GLU A O 1
ATOM 935 N N . THR A 1 125 ? 1.799 13.855 -12.462 1.00 98.75 125 THR A N 1
ATOM 936 C CA . THR A 1 125 ? 2.927 13.599 -11.565 1.00 98.75 125 THR A CA 1
ATOM 937 C C . THR A 1 125 ? 3.643 12.315 -11.965 1.00 98.75 125 THR A C 1
ATOM 939 O O . THR A 1 125 ? 4.868 12.305 -11.969 1.00 98.75 125 THR A O 1
ATOM 942 N N . LEU A 1 126 ? 2.909 11.261 -12.347 1.00 98.62 126 LEU A N 1
ATOM 943 C CA . LEU A 1 126 ? 3.504 10.000 -12.809 1.00 98.62 126 LEU A CA 1
ATOM 944 C C . LEU A 1 126 ? 4.406 10.216 -14.030 1.00 98.62 126 LEU A C 1
ATOM 946 O O . LEU A 1 126 ? 5.510 9.686 -14.060 1.00 98.62 126 LEU A O 1
ATOM 950 N N . GLU A 1 127 ? 3.984 11.062 -14.974 1.00 98.38 127 GLU A N 1
ATOM 951 C CA . GLU A 1 127 ? 4.769 11.400 -16.177 1.00 98.38 127 GLU A CA 1
ATOM 952 C C . GLU A 1 127 ? 6.082 12.148 -15.874 1.00 98.38 127 GLU A C 1
ATOM 954 O O . GLU A 1 127 ? 6.974 12.197 -16.716 1.00 98.38 127 GLU A O 1
ATOM 959 N N . LYS A 1 128 ? 6.206 12.743 -14.680 1.00 98.75 128 LYS A N 1
ATOM 960 C CA . LYS A 1 128 ? 7.379 13.520 -14.239 1.00 98.75 128 LYS A CA 1
ATOM 961 C C . LYS A 1 128 ? 8.253 12.783 -13.229 1.00 98.75 128 LYS A C 1
ATOM 963 O O . LYS A 1 128 ? 9.325 13.273 -12.877 1.00 98.75 128 LYS A O 1
ATOM 968 N N . LEU A 1 129 ? 7.761 11.676 -12.682 1.00 98.81 129 LEU A N 1
ATOM 969 C CA . LEU A 1 129 ? 8.487 10.893 -11.696 1.00 98.81 129 LEU A CA 1
ATOM 970 C C . LEU A 1 129 ? 9.532 10.025 -12.386 1.00 98.81 129 LEU A C 1
ATOM 972 O O . LEU A 1 129 ? 9.268 9.384 -13.402 1.00 98.81 129 LEU A O 1
ATOM 976 N N . CYS A 1 130 ? 10.700 9.944 -11.764 1.00 98.69 130 CYS A N 1
ATOM 977 C CA . CYS A 1 130 ? 11.744 9.007 -12.140 1.00 98.69 130 CYS A CA 1
ATOM 978 C C . CYS A 1 130 ? 11.922 7.936 -11.065 1.00 98.69 130 CYS A C 1
ATOM 980 O O . CYS A 1 130 ? 11.606 8.131 -9.888 1.00 98.69 130 CYS A O 1
ATOM 982 N N . ILE A 1 131 ? 12.496 6.799 -11.466 1.00 98.62 131 ILE A N 1
ATOM 983 C CA . ILE A 1 131 ? 13.015 5.829 -10.501 1.00 98.62 131 ILE A CA 1
ATOM 984 C C . ILE A 1 131 ? 14.012 6.540 -9.579 1.00 98.62 131 ILE A C 1
ATOM 986 O O . ILE A 1 131 ? 14.743 7.434 -10.001 1.00 98.62 131 ILE A O 1
ATOM 990 N N . GLU A 1 132 ? 14.006 6.146 -8.311 1.00 98.56 132 GLU A N 1
ATOM 991 C CA . GLU A 1 132 ? 14.769 6.748 -7.222 1.00 98.56 132 GLU A CA 1
ATOM 992 C C . GLU A 1 132 ? 14.361 8.153 -6.762 1.00 98.56 132 GLU A C 1
ATOM 994 O O . GLU A 1 132 ? 14.958 8.662 -5.803 1.00 98.56 132 GLU A O 1
ATOM 999 N N . ASP A 1 133 ? 13.315 8.763 -7.330 1.00 98.88 133 ASP A N 1
ATOM 1000 C CA . ASP A 1 133 ? 12.806 10.013 -6.772 1.00 98.88 133 ASP A CA 1
ATOM 1001 C C . ASP A 1 133 ? 12.377 9.831 -5.315 1.00 98.88 133 ASP A C 1
ATOM 1003 O O . ASP A 1 133 ? 11.661 8.900 -4.948 1.00 98.88 133 ASP A O 1
ATOM 1007 N N . LYS A 1 134 ? 12.850 10.729 -4.452 1.00 98.94 134 LYS A N 1
ATOM 1008 C CA . LYS A 1 134 ? 12.658 10.665 -3.007 1.00 98.94 134 LYS A CA 1
ATOM 1009 C C . LYS A 1 134 ? 11.237 11.072 -2.659 1.00 98.94 134 LYS A C 1
ATOM 1011 O O . LYS A 1 134 ? 10.782 12.155 -3.041 1.00 98.94 134 LYS A O 1
ATOM 1016 N N . ILE A 1 135 ? 10.586 10.254 -1.840 1.00 98.88 135 ILE A N 1
ATOM 1017 C CA . ILE A 1 135 ? 9.227 10.486 -1.362 1.00 98.88 135 ILE A CA 1
ATOM 1018 C C . ILE A 1 135 ? 9.243 10.587 0.158 1.00 98.88 135 ILE A C 1
ATOM 1020 O O . ILE A 1 135 ? 9.642 9.656 0.859 1.00 98.88 135 ILE A O 1
ATOM 1024 N N . LEU A 1 136 ? 8.798 11.731 0.669 1.00 98.88 136 LEU A N 1
ATOM 1025 C CA . LEU A 1 136 ? 8.615 11.971 2.093 1.00 98.88 136 LEU A CA 1
ATOM 1026 C C . LEU A 1 136 ? 7.161 11.693 2.464 1.00 98.88 136 LEU A C 1
ATOM 1028 O O . LEU A 1 136 ? 6.256 12.351 1.950 1.00 98.88 136 LEU A O 1
ATOM 1032 N N . VAL A 1 137 ? 6.943 10.774 3.396 1.00 98.94 137 VAL A N 1
ATOM 1033 C CA . VAL A 1 137 ? 5.620 10.450 3.931 1.00 98.94 137 VAL A CA 1
ATOM 1034 C C . VAL A 1 137 ? 5.509 11.013 5.343 1.00 98.94 137 VAL A C 1
ATOM 1036 O O . VAL A 1 137 ? 6.415 10.870 6.171 1.00 98.94 137 VAL A O 1
ATOM 1039 N N . LYS A 1 138 ? 4.389 11.684 5.618 1.00 98.81 138 LYS A N 1
ATOM 1040 C CA . LYS A 1 138 ? 3.989 12.046 6.980 1.00 98.81 138 LYS A CA 1
ATOM 1041 C C . LYS A 1 138 ? 3.282 10.842 7.599 1.00 98.81 138 LYS A C 1
ATOM 1043 O O . LYS A 1 138 ? 2.064 10.735 7.505 1.00 98.81 138 LYS A O 1
ATOM 1048 N N . ALA A 1 139 ? 4.063 9.932 8.172 1.00 98.81 139 ALA A N 1
ATOM 1049 C CA . ALA A 1 139 ? 3.571 8.699 8.768 1.00 98.81 139 ALA A CA 1
ATOM 1050 C C . ALA A 1 139 ? 2.716 9.004 10.002 1.00 98.81 139 ALA A C 1
ATOM 1052 O O . ALA A 1 139 ? 3.180 9.696 10.914 1.00 98.81 139 ALA A O 1
ATOM 1053 N N . TYR A 1 140 ? 1.473 8.522 10.025 1.00 98.81 140 TYR A N 1
ATOM 1054 C CA . TYR A 1 140 ? 0.513 8.814 11.090 1.00 98.81 140 TYR A CA 1
ATOM 1055 C C . TYR A 1 140 ? -0.598 7.757 11.155 1.00 98.81 140 TYR A C 1
ATOM 1057 O O . TYR A 1 140 ? -1.328 7.556 10.191 1.00 98.81 140 TYR A O 1
ATOM 1065 N N . GLY A 1 141 ? -0.763 7.095 12.301 1.00 98.50 141 GLY A N 1
ATOM 1066 C CA . GLY A 1 141 ? -1.858 6.137 12.509 1.00 98.50 141 GLY A CA 1
ATOM 1067 C C . GLY A 1 141 ? -1.471 4.895 13.304 1.00 98.50 141 GLY A C 1
ATOM 1068 O O . GLY A 1 141 ? -2.328 4.310 13.963 1.00 98.50 141 GLY A O 1
ATOM 1069 N N . GLN A 1 142 ? -0.189 4.521 13.335 1.00 98.31 142 GLN A N 1
ATOM 1070 C CA . GLN A 1 142 ? 0.239 3.425 14.203 1.00 98.31 142 GLN A CA 1
ATOM 1071 C C . GLN A 1 142 ? -0.022 3.750 15.679 1.00 98.31 142 GLN A C 1
ATOM 1073 O O . GLN A 1 142 ? 0.286 4.839 16.165 1.00 98.31 142 GLN A O 1
ATOM 1078 N N . GLY A 1 143 ? -0.622 2.791 16.390 1.00 98.06 143 GLY A N 1
ATOM 1079 C CA . GLY A 1 143 ? -1.088 2.961 17.770 1.00 98.06 143 GLY A CA 1
ATOM 1080 C C . GLY A 1 143 ? -2.499 3.548 17.914 1.00 98.06 143 GLY A C 1
ATOM 1081 O O . GLY A 1 143 ? -2.918 3.809 19.049 1.00 98.06 143 GLY A O 1
ATOM 1082 N N . LEU A 1 144 ? -3.231 3.751 16.811 1.00 98.38 144 LEU A N 1
ATOM 1083 C CA . LEU A 1 144 ? -4.640 4.148 16.820 1.00 98.38 144 LEU A CA 1
ATOM 1084 C C . LEU A 1 144 ? -5.499 3.112 17.561 1.00 98.38 144 LEU A C 1
ATOM 1086 O O . LEU A 1 144 ? -5.372 1.903 17.375 1.00 98.38 144 LEU A O 1
ATOM 1090 N N . LYS A 1 145 ? -6.385 3.598 18.428 1.00 98.44 145 LYS A N 1
ATOM 1091 C CA . LYS A 1 145 ? -7.297 2.795 19.246 1.00 98.44 145 LYS A CA 1
ATOM 1092 C C . LYS A 1 145 ? -8.702 3.371 19.183 1.00 98.44 145 LYS A C 1
ATOM 1094 O O . LYS A 1 145 ? -8.872 4.591 19.229 1.00 98.44 145 LYS A O 1
ATOM 1099 N N . LEU A 1 146 ? -9.692 2.482 19.165 1.00 97.44 146 LEU A N 1
ATOM 1100 C CA . LEU A 1 146 ? -11.092 2.819 19.405 1.00 97.44 146 LEU A CA 1
ATOM 1101 C C . LEU A 1 146 ? -11.331 2.774 20.918 1.00 97.44 146 LEU A C 1
ATOM 1103 O O . LEU A 1 146 ? -11.241 1.716 21.534 1.00 97.44 146 LEU A O 1
ATOM 1107 N N . LEU A 1 147 ? -11.569 3.930 21.535 1.00 96.69 147 LEU A N 1
ATOM 1108 C CA . LEU A 1 147 ? -11.612 4.050 22.997 1.00 96.69 147 LEU A CA 1
ATOM 1109 C C . LEU A 1 147 ? -12.856 3.404 23.612 1.00 96.69 147 LEU A C 1
ATOM 1111 O O . LEU A 1 147 ? -12.786 2.921 24.738 1.00 96.69 147 LEU A O 1
ATOM 1115 N N . ASP A 1 148 ? -13.953 3.366 22.859 1.00 95.44 148 ASP A N 1
ATOM 1116 C CA . ASP A 1 148 ? -15.210 2.740 23.280 1.00 95.44 148 ASP A CA 1
ATOM 1117 C C . ASP A 1 148 ? -15.280 1.249 22.902 1.00 95.44 148 ASP A C 1
ATOM 1119 O O . ASP A 1 148 ? -16.132 0.523 23.402 1.00 95.44 148 ASP A O 1
ATOM 1123 N N . TYR A 1 149 ? -14.340 0.770 22.075 1.00 96.31 149 TYR A N 1
ATOM 1124 C CA . TYR A 1 149 ? -14.281 -0.611 21.583 1.00 96.31 149 TYR A CA 1
ATOM 1125 C C . TYR A 1 149 ? -12.870 -1.188 21.783 1.00 96.31 149 TYR A C 1
ATOM 1127 O O . TYR A 1 149 ? -12.162 -1.451 20.808 1.00 96.31 149 TYR A O 1
ATOM 1135 N N . PRO A 1 150 ? -12.416 -1.368 23.038 1.00 95.25 150 PRO A N 1
ATOM 1136 C CA . PRO A 1 150 ? -11.017 -1.672 23.346 1.00 95.25 150 PRO A CA 1
ATOM 1137 C C . PRO A 1 150 ? -10.528 -3.012 22.782 1.00 95.25 150 PRO A C 1
ATOM 1139 O O . PRO A 1 150 ? -9.321 -3.172 22.577 1.00 95.25 150 PRO A O 1
ATOM 1142 N N . ASP A 1 151 ? -11.428 -3.956 22.509 1.00 96.31 151 ASP A N 1
ATOM 1143 C CA . ASP A 1 151 ? -11.102 -5.259 21.917 1.00 96.31 151 ASP A CA 1
ATOM 1144 C C . ASP A 1 151 ? -10.909 -5.191 20.396 1.00 96.31 151 ASP A C 1
ATOM 1146 O O . ASP A 1 151 ? -10.215 -6.032 19.824 1.00 96.31 151 ASP A O 1
ATOM 1150 N N . ILE A 1 152 ? -11.431 -4.148 19.742 1.00 96.12 152 ILE A N 1
ATOM 1151 C CA . ILE A 1 152 ? -11.248 -3.914 18.310 1.00 96.12 152 ILE A CA 1
ATOM 1152 C C . ILE A 1 152 ? -9.903 -3.223 18.094 1.00 96.12 152 ILE A C 1
ATOM 1154 O O . ILE A 1 152 ? -9.654 -2.112 18.569 1.00 96.12 152 ILE A O 1
ATOM 1158 N N . LYS A 1 153 ? -9.011 -3.894 17.365 1.00 96.56 153 LYS A N 1
ATOM 1159 C CA . LYS A 1 153 ? -7.681 -3.372 17.038 1.00 96.56 153 LYS A CA 1
ATOM 1160 C C . LYS A 1 153 ? -7.685 -2.775 15.639 1.00 96.56 153 LYS A C 1
ATOM 1162 O O . LYS A 1 153 ? -8.231 -3.366 14.713 1.00 96.56 153 LYS A O 1
ATOM 1167 N N . VAL A 1 154 ? -7.057 -1.612 15.504 1.00 96.12 154 VAL A N 1
ATOM 1168 C CA . VAL A 1 154 ? -6.904 -0.903 14.233 1.00 96.12 154 VAL A CA 1
ATOM 1169 C C . VAL A 1 154 ? -5.416 -0.813 13.922 1.00 96.12 154 VAL A C 1
ATOM 1171 O O . VAL A 1 154 ? -4.623 -0.465 14.795 1.00 96.12 154 VAL A O 1
ATOM 1174 N N . PHE A 1 155 ? -5.050 -1.127 12.684 1.00 96.50 155 PHE A N 1
ATOM 1175 C CA . PHE A 1 155 ? -3.678 -1.086 12.187 1.00 96.50 155 PHE A CA 1
ATOM 1176 C C . PHE A 1 155 ? -3.646 -0.380 10.828 1.00 96.50 155 PHE A C 1
ATOM 1178 O O . PHE A 1 155 ? -4.652 -0.364 10.120 1.00 96.50 155 PHE A O 1
ATOM 1185 N N . ASN A 1 156 ? -2.487 0.180 10.473 1.00 97.88 156 ASN A N 1
ATOM 1186 C CA . ASN A 1 156 ? -2.134 0.627 9.116 1.00 97.88 156 ASN A CA 1
ATOM 1187 C C . ASN A 1 156 ? -3.098 1.647 8.485 1.00 97.88 156 ASN A C 1
ATOM 1189 O O . ASN A 1 156 ? -3.219 1.716 7.261 1.00 97.88 156 ASN A O 1
ATOM 1193 N N . LEU A 1 157 ? -3.787 2.444 9.307 1.00 98.12 157 LEU A N 1
ATOM 1194 C CA . LEU A 1 157 ? -4.848 3.343 8.863 1.00 98.12 157 LEU A CA 1
ATOM 1195 C C . LEU A 1 157 ? -4.631 4.763 9.387 1.00 98.12 157 LEU A C 1
ATOM 1197 O O . LEU A 1 157 ? -4.494 4.977 10.594 1.00 98.12 157 LEU A O 1
ATOM 1201 N N . ASP A 1 158 ? -4.634 5.737 8.479 1.00 98.56 158 ASP A N 1
ATOM 1202 C CA . ASP A 1 158 ? -4.676 7.150 8.841 1.00 98.56 158 ASP A CA 1
ATOM 1203 C C . ASP A 1 158 ? -6.007 7.450 9.569 1.00 98.56 158 ASP A C 1
ATOM 1205 O O . ASP A 1 158 ? -7.078 7.105 9.054 1.00 98.56 158 ASP A O 1
ATOM 1209 N N . PRO A 1 159 ? -5.999 8.106 10.745 1.00 98.31 159 PRO A N 1
ATOM 1210 C CA . PRO A 1 159 ? -7.226 8.429 11.473 1.00 98.31 159 PRO A CA 1
ATOM 1211 C C . PRO A 1 159 ? -8.248 9.226 10.649 1.00 98.31 159 PRO A C 1
ATOM 1213 O O . PRO A 1 159 ? -9.450 9.055 10.837 1.00 98.31 159 PRO A O 1
ATOM 1216 N N . SER A 1 160 ? -7.7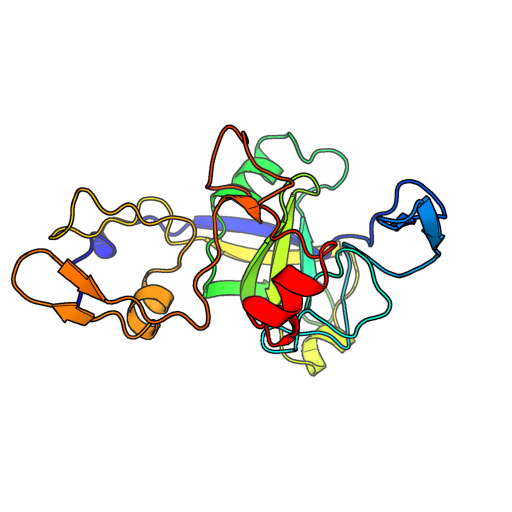99 10.067 9.713 1.00 97.38 160 SER A N 1
ATOM 1217 C CA . SER A 1 160 ? -8.688 10.817 8.820 1.00 97.38 160 SER A CA 1
ATOM 1218 C C . SER A 1 160 ? -9.330 9.943 7.740 1.00 97.38 160 SER A C 1
ATOM 1220 O O . SER A 1 160 ? -10.398 10.286 7.230 1.00 97.38 160 SER A O 1
ATOM 1222 N N . LEU A 1 161 ? -8.713 8.808 7.391 1.00 97.56 161 LEU A N 1
ATOM 1223 C CA . LEU A 1 161 ? -9.314 7.817 6.504 1.00 97.56 161 LEU A CA 1
ATOM 1224 C C . LEU A 1 161 ? -10.380 7.008 7.247 1.00 97.56 161 LEU A C 1
ATOM 1226 O O . LEU A 1 161 ? -11.463 6.823 6.698 1.00 97.56 161 LEU A O 1
ATOM 1230 N N . LEU A 1 162 ? -10.139 6.628 8.511 1.00 97.12 162 LEU A N 1
ATOM 1231 C CA . LEU A 1 162 ? -11.147 5.974 9.362 1.00 97.12 162 LEU A CA 1
ATOM 1232 C C . LEU A 1 162 ? -12.460 6.777 9.407 1.00 97.12 162 LEU A C 1
ATOM 1234 O O . LEU A 1 162 ? -13.544 6.212 9.277 1.00 97.12 162 LEU A O 1
ATOM 1238 N N . GLU A 1 163 ? -12.364 8.103 9.533 1.00 95.06 163 GLU A N 1
ATOM 1239 C CA . GLU A 1 163 ? -13.517 9.016 9.555 1.00 95.06 163 GLU A CA 1
ATOM 1240 C C . GLU A 1 163 ? -14.324 9.014 8.241 1.00 95.06 163 GLU A C 1
ATOM 1242 O O . GLU A 1 163 ? -15.510 9.339 8.247 1.00 95.06 163 GLU A O 1
ATOM 1247 N N . LYS A 1 164 ? -13.712 8.602 7.123 1.00 96.44 164 LYS A N 1
ATOM 1248 C CA . LYS A 1 164 ? -14.329 8.537 5.787 1.00 96.44 164 LYS A CA 1
ATOM 1249 C C . LYS A 1 164 ? -14.856 7.146 5.421 1.00 96.44 164 LYS A C 1
ATOM 1251 O O . LYS A 1 164 ? -15.537 7.010 4.409 1.00 96.44 164 LYS A O 1
ATOM 1256 N N . MET A 1 165 ? -14.589 6.119 6.231 1.00 95.94 165 MET A N 1
ATOM 1257 C CA . MET A 1 165 ? -15.004 4.733 5.959 1.00 95.94 165 MET A CA 1
ATOM 1258 C C . MET A 1 165 ? -16.493 4.462 6.218 1.00 95.94 165 MET A C 1
ATOM 1260 O O . MET A 1 165 ? -16.936 3.332 6.054 1.00 95.94 165 MET A O 1
ATOM 1264 N N . ASN A 1 166 ? -17.283 5.462 6.628 1.00 95.50 166 ASN A N 1
ATOM 1265 C CA . ASN A 1 166 ? -18.719 5.318 6.910 1.00 95.50 166 ASN A CA 1
ATOM 1266 C C . ASN A 1 166 ? -19.055 4.207 7.927 1.00 95.50 166 ASN A C 1
ATOM 1268 O O . ASN A 1 166 ? -20.123 3.597 7.851 1.00 95.50 166 ASN A O 1
ATOM 1272 N N . ILE A 1 167 ? -18.157 3.955 8.886 1.00 96.19 167 ILE A N 1
ATOM 1273 C CA . ILE A 1 167 ? -18.384 2.997 9.974 1.00 96.19 167 ILE A CA 1
ATOM 1274 C C . ILE A 1 167 ? -19.466 3.548 10.905 1.00 96.19 167 ILE A C 1
ATOM 1276 O O . ILE A 1 167 ? -19.415 4.710 11.318 1.00 96.19 167 ILE A O 1
ATOM 1280 N N . LYS A 1 168 ? -20.448 2.710 11.241 1.00 95.00 168 LYS A N 1
ATOM 1281 C CA . LYS A 1 168 ? -21.589 3.083 12.085 1.00 95.00 168 LYS A CA 1
ATOM 1282 C C . LYS A 1 168 ? -21.582 2.299 13.382 1.00 95.00 168 LYS A C 1
ATOM 1284 O O . LYS A 1 168 ? -21.352 1.098 13.378 1.00 95.00 168 LYS A O 1
ATOM 1289 N N . GLU A 1 169 ? -21.887 2.972 14.475 1.00 93.44 169 GLU A N 1
ATOM 1290 C CA . GLU A 1 169 ? -22.143 2.331 15.764 1.00 93.44 169 GLU A CA 1
ATOM 1291 C C . GLU A 1 169 ? -23.574 1.771 15.738 1.00 93.44 169 GLU A C 1
ATOM 1293 O O . GLU A 1 169 ? -24.501 2.461 15.305 1.00 93.44 169 GLU A O 1
ATOM 1298 N N . ILE A 1 170 ? -23.752 0.506 16.123 1.00 91.94 170 ILE A N 1
ATOM 1299 C CA . ILE A 1 170 ? -25.053 -0.167 16.193 1.00 91.94 170 ILE A CA 1
ATOM 1300 C C . ILE A 1 170 ? -25.235 -0.713 17.609 1.00 91.94 170 ILE A C 1
ATOM 1302 O O . ILE A 1 170 ? -24.543 -1.641 18.021 1.00 91.94 170 ILE A O 1
ATOM 1306 N N . GLY A 1 171 ? -26.201 -0.158 18.342 1.00 84.81 171 GLY A N 1
ATOM 1307 C CA . GLY A 1 171 ? -26.386 -0.479 19.758 1.00 84.81 171 GLY A CA 1
ATOM 1308 C C . GLY A 1 171 ? -25.198 -0.018 20.607 1.00 84.81 171 GLY A C 1
ATOM 1309 O O . GLY A 1 171 ? -24.516 0.939 20.246 1.00 84.81 171 GLY A O 1
ATOM 1310 N N . ASP A 1 172 ? -24.957 -0.708 21.722 1.00 81.56 172 ASP A N 1
ATOM 1311 C CA . ASP A 1 172 ? -24.019 -0.232 22.749 1.00 81.56 172 ASP A CA 1
ATOM 1312 C C . ASP A 1 172 ? -22.576 -0.742 22.576 1.00 81.56 172 ASP A C 1
ATOM 1314 O O . ASP A 1 172 ? -21.658 -0.203 23.187 1.00 81.56 172 ASP A O 1
ATOM 1318 N N . SER A 1 173 ? -22.355 -1.801 21.787 1.00 88.75 173 SER A N 1
ATOM 1319 C CA . SER A 1 173 ? -21.055 -2.499 21.731 1.00 88.75 173 SER A CA 1
ATOM 1320 C C . SER A 1 173 ? -20.667 -3.046 20.357 1.00 88.75 173 SER A C 1
ATOM 1322 O O . SER A 1 173 ? -19.677 -3.767 20.234 1.00 88.75 173 SER A O 1
ATOM 1324 N N . THR A 1 174 ? -21.423 -2.718 19.307 1.00 94.19 174 THR A N 1
ATOM 1325 C CA . THR A 1 174 ? -21.178 -3.226 17.952 1.00 94.19 174 THR A CA 1
ATOM 1326 C C . THR A 1 174 ? -20.912 -2.085 16.980 1.00 94.19 174 THR A C 1
ATOM 1328 O O . THR A 1 174 ? -21.553 -1.038 17.030 1.00 94.19 174 THR A O 1
ATOM 1331 N N . ILE A 1 175 ? -19.989 -2.314 16.047 1.00 96.06 175 ILE A N 1
ATOM 1332 C CA . ILE A 1 175 ? -19.777 -1.443 14.892 1.00 96.06 175 ILE A CA 1
ATOM 1333 C C . ILE A 1 175 ? -20.131 -2.187 13.607 1.00 96.06 175 ILE A C 1
ATOM 1335 O O . ILE A 1 175 ? -19.921 -3.391 13.477 1.00 96.06 175 ILE A O 1
ATOM 1339 N N . ASN A 1 176 ? -20.652 -1.453 12.639 1.00 96.38 176 ASN A N 1
ATOM 1340 C CA . ASN A 1 176 ? -20.901 -1.906 11.286 1.00 96.38 176 ASN A CA 1
ATOM 1341 C C . ASN A 1 176 ? -19.891 -1.248 10.352 1.00 96.38 176 ASN A C 1
ATOM 1343 O O . ASN A 1 176 ? -19.829 -0.020 10.263 1.00 96.38 176 ASN A O 1
ATOM 1347 N N . VAL A 1 177 ? -19.100 -2.079 9.676 1.00 97.25 177 VAL A N 1
ATOM 1348 C CA . VAL A 1 177 ? -18.072 -1.657 8.725 1.00 97.25 177 VAL A CA 1
ATOM 1349 C C . VAL A 1 177 ? -18.564 -2.002 7.320 1.00 97.25 177 VAL A C 1
ATOM 1351 O O . VAL A 1 177 ? -18.819 -3.179 7.055 1.00 97.25 177 VAL A O 1
ATOM 1354 N N . PRO A 1 178 ? -18.730 -1.023 6.416 1.00 97.38 178 PRO A N 1
ATOM 1355 C CA . PRO A 1 178 ? -19.124 -1.319 5.048 1.00 97.38 178 PRO A CA 1
ATOM 1356 C C . PRO A 1 178 ? -17.977 -2.012 4.308 1.00 97.38 178 PRO A C 1
ATOM 1358 O O . PRO A 1 178 ? -16.845 -1.532 4.303 1.00 97.38 178 PRO A O 1
ATOM 1361 N N . VAL A 1 179 ? -18.291 -3.132 3.660 1.00 96.69 179 VAL A N 1
ATOM 1362 C CA . VAL A 1 179 ? -17.363 -3.908 2.831 1.00 96.69 179 VAL A CA 1
ATOM 1363 C C . VAL A 1 179 ? -18.016 -4.226 1.490 1.00 96.69 179 VAL A C 1
ATOM 1365 O O . VAL A 1 179 ? -19.239 -4.333 1.397 1.00 96.69 179 VAL A O 1
ATOM 1368 N N . THR A 1 180 ? -17.210 -4.374 0.442 1.00 94.06 180 THR A N 1
ATOM 1369 C CA . THR A 1 180 ? -17.692 -4.789 -0.886 1.00 94.06 180 THR A CA 1
ATOM 1370 C C . THR A 1 180 ? -17.915 -6.298 -0.967 1.00 94.06 180 THR A C 1
ATOM 1372 O O . THR A 1 180 ? -18.806 -6.752 -1.683 1.00 94.06 180 THR A O 1
ATOM 1375 N N . CYS A 1 181 ? -17.126 -7.078 -0.222 1.00 92.88 181 CYS A N 1
ATOM 1376 C CA . CYS A 1 181 ? -17.193 -8.533 -0.191 1.00 92.88 181 CYS A CA 1
ATOM 1377 C C . CYS A 1 181 ? -16.781 -9.101 1.177 1.00 92.88 181 CYS A C 1
ATOM 1379 O O . CYS A 1 181 ? -16.031 -8.482 1.930 1.00 92.88 181 CYS A O 1
ATOM 1381 N N . GLU A 1 182 ? -17.259 -10.310 1.473 1.00 94.75 182 GLU A N 1
ATOM 1382 C CA . GLU A 1 182 ? -16.827 -11.119 2.615 1.00 94.75 182 GLU A CA 1
ATOM 1383 C C . GLU A 1 182 ? -16.073 -12.347 2.094 1.00 94.75 182 GLU A C 1
ATOM 1385 O O . GLU A 1 182 ? -16.616 -13.143 1.320 1.00 94.75 182 GLU A O 1
ATOM 1390 N N . ILE A 1 183 ? -14.813 -12.505 2.507 1.00 95.31 183 ILE A N 1
ATOM 1391 C CA . ILE A 1 183 ? -13.906 -13.515 1.951 1.00 95.31 183 ILE A CA 1
ATOM 1392 C C . ILE A 1 183 ? -13.709 -14.654 2.959 1.00 95.31 183 ILE A C 1
ATOM 1394 O O . ILE A 1 183 ? -13.276 -14.416 4.087 1.00 95.31 183 ILE A O 1
ATOM 1398 N N . PRO A 1 184 ? -13.998 -15.916 2.587 1.00 95.75 184 PRO A N 1
ATOM 1399 C CA . PRO A 1 184 ? -13.738 -17.053 3.459 1.00 95.75 184 PRO A CA 1
ATOM 1400 C C . PRO A 1 184 ? -12.247 -17.238 3.745 1.00 95.75 184 PRO A C 1
ATOM 1402 O O . PRO A 1 184 ? -11.437 -17.230 2.822 1.00 95.75 184 PRO A O 1
ATOM 1405 N N . ALA A 1 185 ? -11.911 -17.586 4.990 1.00 96.75 185 ALA A N 1
ATOM 1406 C CA . ALA A 1 185 ? -10.532 -17.835 5.422 1.00 96.75 185 ALA A CA 1
ATOM 1407 C C . ALA A 1 185 ? -9.760 -18.827 4.528 1.00 96.75 185 ALA A C 1
ATOM 1409 O O . ALA A 1 185 ? -8.575 -18.649 4.281 1.00 96.75 185 ALA A O 1
ATOM 1410 N N . LYS A 1 186 ? -10.438 -19.848 3.984 1.00 95.31 186 LYS A N 1
ATOM 1411 C CA . LYS A 1 186 ? -9.830 -20.848 3.086 1.00 95.31 186 LYS A CA 1
ATOM 1412 C C . LYS A 1 186 ? -9.331 -20.296 1.744 1.00 95.31 186 LYS A C 1
ATOM 1414 O O . LYS A 1 186 ? -8.710 -21.043 0.998 1.00 95.31 186 LYS A O 1
ATOM 1419 N N . LEU A 1 187 ? -9.700 -19.063 1.391 1.00 96.88 187 LEU A N 1
ATOM 1420 C CA . LEU A 1 187 ? -9.212 -18.389 0.190 1.00 96.88 187 LEU A CA 1
ATOM 1421 C C . LEU A 1 187 ? -7.991 -17.515 0.482 1.00 96.88 187 LEU A C 1
ATOM 1423 O O . LEU A 1 187 ? -7.411 -17.002 -0.465 1.00 96.88 187 LEU A O 1
ATOM 1427 N N . MET A 1 188 ? -7.578 -17.365 1.739 1.00 97.50 188 MET A N 1
ATOM 1428 C CA . MET A 1 188 ? -6.388 -16.594 2.098 1.00 97.50 188 MET A CA 1
ATOM 1429 C C . MET A 1 188 ? -5.125 -17.449 1.924 1.00 97.50 188 MET A C 1
ATOM 1431 O O . MET A 1 188 ? -5.153 -18.650 2.200 1.00 97.50 188 MET A O 1
ATOM 1435 N N . GLY A 1 189 ? -4.034 -16.848 1.443 1.00 96.44 189 GLY A N 1
ATOM 1436 C CA . GLY A 1 189 ? -2.830 -17.560 1.004 1.00 96.44 189 GLY A CA 1
ATOM 1437 C C . GLY A 1 189 ? -1.519 -16.953 1.494 1.00 96.44 189 GLY A C 1
ATOM 1438 O O . GLY A 1 189 ? -1.271 -16.895 2.698 1.00 96.44 189 GLY A O 1
ATOM 1439 N N . SER A 1 190 ? -0.641 -16.594 0.549 1.00 96.81 190 SER A N 1
ATOM 1440 C CA . SER A 1 190 ? 0.696 -16.048 0.830 1.00 96.81 190 SER A CA 1
ATOM 1441 C C . SER A 1 190 ? 0.625 -14.913 1.856 1.00 96.81 190 SER A C 1
ATOM 1443 O O . SER A 1 190 ? -0.315 -14.130 1.831 1.00 96.81 190 SER A O 1
ATOM 1445 N N . GLY A 1 191 ? 1.579 -14.855 2.787 1.00 96.00 191 GLY A N 1
ATOM 1446 C CA . GLY A 1 191 ? 1.583 -13.905 3.911 1.00 96.00 191 GLY A CA 1
ATOM 1447 C C . GLY A 1 191 ? 0.982 -14.448 5.217 1.00 96.00 191 GLY A C 1
ATOM 1448 O O . GLY A 1 191 ? 1.306 -13.946 6.296 1.00 96.00 191 GLY A O 1
ATOM 1449 N N . LEU A 1 192 ? 0.183 -15.525 5.173 1.00 95.50 192 LEU A N 1
ATOM 1450 C CA . LEU A 1 192 ? -0.256 -16.214 6.394 1.00 95.50 192 LEU A CA 1
ATOM 1451 C C . LEU A 1 192 ? 0.945 -16.698 7.222 1.00 95.50 192 LEU A C 1
ATOM 1453 O O . LEU A 1 192 ? 1.853 -17.350 6.709 1.00 95.50 192 LEU A O 1
ATOM 1457 N N . GLY A 1 193 ? 0.916 -16.412 8.526 1.00 93.88 193 GLY A N 1
ATOM 1458 C CA . GLY A 1 193 ? 2.000 -16.754 9.452 1.00 93.88 193 GLY A CA 1
ATOM 1459 C C . GLY A 1 193 ? 3.111 -15.706 9.558 1.00 93.88 193 GLY A C 1
ATOM 1460 O O . GLY A 1 193 ? 4.068 -15.948 10.291 1.00 93.88 193 GLY A O 1
ATOM 1461 N N . SER A 1 194 ? 2.983 -14.556 8.880 1.00 92.25 194 SER A N 1
ATOM 1462 C CA . SER A 1 194 ? 3.810 -13.376 9.162 1.00 92.25 194 SER A CA 1
ATOM 1463 C C . SER A 1 194 ? 3.799 -13.048 10.660 1.00 92.25 194 SER A C 1
ATOM 1465 O O . SER A 1 194 ? 2.771 -13.177 11.332 1.00 92.25 194 SER A O 1
ATOM 1467 N N . ASP A 1 195 ? 4.946 -12.626 11.189 1.00 89.12 195 ASP A N 1
ATOM 1468 C CA . ASP A 1 195 ? 5.132 -12.324 12.612 1.00 89.12 195 ASP A CA 1
ATOM 1469 C C . ASP A 1 195 ? 4.443 -11.022 13.049 1.00 89.12 195 ASP A C 1
ATOM 1471 O O . ASP A 1 195 ? 4.259 -10.776 14.244 1.00 89.12 195 ASP A O 1
ATOM 1475 N N . ASN A 1 196 ? 4.032 -10.196 12.087 1.00 89.69 196 ASN A N 1
ATOM 1476 C CA . ASN A 1 196 ? 3.338 -8.948 12.321 1.00 89.69 196 ASN A CA 1
ATOM 1477 C C . ASN A 1 196 ? 2.342 -8.629 11.193 1.00 89.69 196 ASN A C 1
ATOM 1479 O O . ASN A 1 196 ? 2.489 -9.065 10.052 1.00 89.69 196 ASN A O 1
ATOM 1483 N N . VAL A 1 197 ? 1.334 -7.823 11.536 1.00 93.12 197 VAL A N 1
ATOM 1484 C CA . VAL A 1 197 ? 0.297 -7.324 10.612 1.00 93.12 197 VAL A CA 1
ATOM 1485 C C . VAL A 1 197 ? 0.556 -5.884 10.158 1.00 93.12 197 VAL A C 1
ATOM 1487 O O . VAL A 1 197 ? -0.281 -5.295 9.484 1.00 93.12 197 VAL A O 1
ATOM 1490 N N . ALA A 1 198 ? 1.662 -5.275 10.591 1.00 93.12 198 ALA A N 1
ATOM 1491 C CA . ALA A 1 198 ? 1.895 -3.839 10.481 1.00 93.12 198 ALA A CA 1
ATOM 1492 C C . ALA A 1 198 ? 2.727 -3.436 9.254 1.00 93.12 198 ALA A C 1
ATOM 1494 O O . ALA A 1 198 ? 2.648 -2.288 8.838 1.00 93.12 198 ALA A O 1
ATOM 1495 N N . SER A 1 199 ? 3.536 -4.341 8.693 1.00 89.38 199 SER A N 1
ATOM 1496 C CA . SER A 1 199 ? 4.503 -4.011 7.635 1.00 89.38 199 SER A CA 1
ATOM 1497 C C . SER A 1 199 ? 4.074 -4.384 6.212 1.00 89.38 199 SER A C 1
ATOM 1499 O O . SER A 1 199 ? 4.752 -4.000 5.260 1.00 89.38 199 SER A O 1
ATOM 1501 N N . GLY A 1 200 ? 2.988 -5.139 6.038 1.00 90.19 200 GLY A N 1
ATOM 1502 C CA . GLY A 1 200 ? 2.644 -5.710 4.737 1.00 90.19 200 GLY A CA 1
ATOM 1503 C C . GLY A 1 200 ? 1.215 -6.226 4.633 1.00 90.19 200 GLY A C 1
ATOM 1504 O O . GLY A 1 200 ? 0.329 -5.838 5.397 1.00 90.19 200 GLY A O 1
ATOM 1505 N N . ASP A 1 201 ? 1.017 -7.096 3.655 1.00 97.25 201 ASP A N 1
ATOM 1506 C CA . ASP A 1 201 ? -0.251 -7.654 3.208 1.00 97.25 201 ASP A CA 1
ATOM 1507 C C . ASP A 1 201 ? -0.210 -9.194 3.160 1.00 97.25 201 ASP A C 1
ATOM 1509 O O . ASP A 1 201 ? 0.730 -9.843 3.628 1.00 97.25 201 ASP A O 1
ATOM 1513 N N . TYR A 1 202 ? -1.297 -9.778 2.664 1.00 97.25 202 TYR A N 1
ATOM 1514 C CA . TYR A 1 202 ? -1.461 -11.211 2.457 1.00 97.25 202 TYR A CA 1
ATOM 1515 C C . TYR A 1 202 ? -2.512 -11.454 1.368 1.00 97.25 202 TYR A C 1
ATOM 1517 O O . TYR A 1 202 ? -3.439 -10.659 1.188 1.00 97.25 202 TYR A O 1
ATOM 1525 N N . ASP A 1 203 ? -2.386 -12.571 0.661 1.00 97.81 203 ASP A N 1
ATOM 1526 C CA . ASP A 1 203 ? -3.069 -12.761 -0.615 1.00 97.81 203 ASP A CA 1
ATOM 1527 C C . ASP A 1 203 ? -4.460 -13.372 -0.462 1.00 97.81 203 ASP A C 1
ATOM 1529 O O . ASP A 1 203 ? -4.663 -14.360 0.253 1.00 97.81 203 ASP A O 1
ATOM 1533 N N . ILE A 1 204 ? -5.396 -12.879 -1.272 1.00 97.81 204 ILE A N 1
ATOM 1534 C CA . ILE A 1 204 ? -6.594 -13.627 -1.657 1.00 97.81 204 ILE A CA 1
ATOM 1535 C C . ILE A 1 204 ? -6.213 -14.516 -2.845 1.00 97.81 204 ILE A C 1
ATOM 1537 O O . ILE A 1 204 ? -5.871 -14.034 -3.922 1.00 97.81 204 ILE A O 1
ATOM 1541 N N . THR A 1 205 ? -6.292 -15.830 -2.680 1.00 96.12 205 THR A N 1
ATOM 1542 C CA . THR A 1 205 ? -5.982 -16.798 -3.737 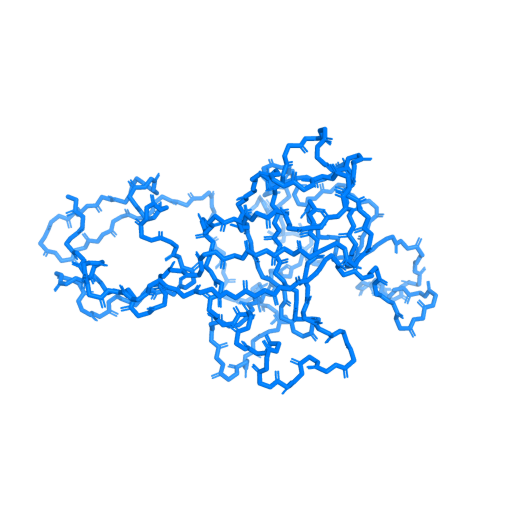1.00 96.12 205 THR A CA 1
ATOM 1543 C C . THR A 1 205 ? -7.134 -16.934 -4.734 1.00 96.12 205 THR A C 1
ATOM 1545 O O . THR A 1 205 ? -8.296 -17.118 -4.371 1.00 96.12 205 THR A O 1
ATOM 1548 N N . THR A 1 206 ? -6.806 -16.872 -6.026 1.00 95.25 206 THR A N 1
ATOM 1549 C CA . THR A 1 206 ? -7.793 -16.758 -7.118 1.00 95.25 206 THR A CA 1
ATOM 1550 C C . THR A 1 206 ? -7.699 -17.882 -8.156 1.00 95.25 206 THR A C 1
ATOM 1552 O O . THR A 1 206 ? -8.402 -17.864 -9.165 1.00 95.25 206 THR A O 1
ATOM 1555 N N . ALA A 1 207 ? -6.879 -18.910 -7.904 1.00 93.62 207 ALA A N 1
ATOM 1556 C CA . ALA A 1 207 ? -6.707 -20.042 -8.821 1.00 93.62 207 ALA A CA 1
ATOM 1557 C C . ALA A 1 207 ? -7.997 -20.869 -9.011 1.00 93.62 207 ALA A C 1
ATOM 1559 O O . ALA A 1 207 ? -8.269 -21.370 -10.106 1.00 93.62 207 ALA A O 1
ATOM 1560 N N . ASP A 1 208 ? -8.831 -20.996 -7.969 1.00 94.69 208 ASP A N 1
ATOM 1561 C CA . AS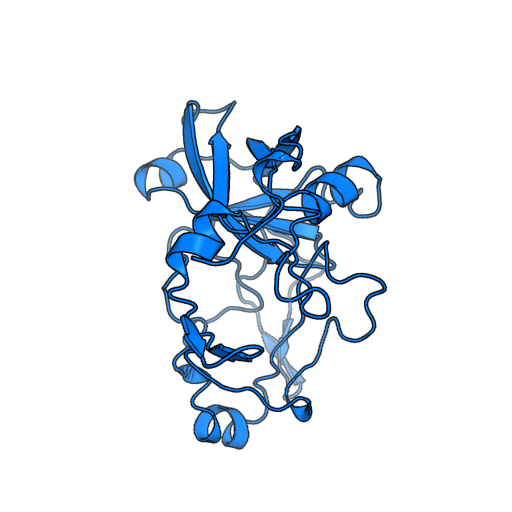P A 1 208 ? -10.132 -21.661 -8.079 1.00 94.69 208 ASP A CA 1
ATOM 1562 C C . ASP A 1 208 ? -11.183 -20.715 -8.680 1.00 94.69 208 ASP A C 1
ATOM 1564 O O . ASP A 1 208 ? -11.871 -19.961 -7.984 1.00 94.69 208 ASP A O 1
ATOM 1568 N N . LYS A 1 209 ? -11.369 -20.821 -9.999 1.00 94.31 209 LYS A N 1
ATOM 1569 C CA . LYS A 1 209 ? -12.355 -20.034 -10.757 1.00 94.31 209 LYS A CA 1
ATOM 1570 C C . LYS A 1 209 ? -13.793 -20.192 -10.251 1.00 94.31 209 LYS A C 1
ATOM 1572 O O . LYS A 1 209 ? -14.595 -19.270 -10.403 1.00 94.31 209 LYS A O 1
ATOM 1577 N N . LYS A 1 210 ? -14.155 -21.339 -9.655 1.00 96.06 210 LYS A N 1
ATOM 1578 C CA . LYS A 1 210 ? -15.496 -21.523 -9.074 1.00 96.06 210 LYS A CA 1
ATOM 1579 C C . LYS A 1 210 ? -15.659 -20.649 -7.836 1.00 96.06 210 LYS A C 1
ATOM 1581 O O . LYS A 1 210 ? -16.730 -20.074 -7.652 1.00 96.06 210 LYS A O 1
ATOM 1586 N N . MET A 1 211 ? -14.614 -20.528 -7.016 1.00 95.50 211 MET A N 1
ATOM 1587 C CA . MET A 1 211 ? -14.619 -19.655 -5.840 1.00 95.50 211 MET A CA 1
ATOM 1588 C C . MET A 1 211 ? -14.585 -18.182 -6.241 1.00 95.50 211 MET A C 1
ATOM 1590 O O . MET A 1 211 ? -15.404 -17.427 -5.724 1.00 95.50 211 MET A O 1
ATOM 1594 N N . VAL A 1 212 ? -13.754 -17.798 -7.218 1.00 95.31 212 VAL A N 1
ATOM 1595 C CA . VAL A 1 212 ? -13.739 -16.433 -7.781 1.00 95.31 212 VAL A CA 1
ATOM 1596 C C . VAL A 1 212 ? -15.146 -16.009 -8.195 1.00 95.31 212 VAL A C 1
ATOM 1598 O O . VAL A 1 212 ? -15.657 -15.019 -7.682 1.00 95.31 212 VAL A O 1
ATOM 1601 N N . LYS A 1 213 ? -15.835 -16.821 -9.010 1.00 95.38 213 LYS A N 1
ATOM 1602 C CA . LYS A 1 213 ? -17.211 -16.531 -9.440 1.00 95.38 213 LYS A CA 1
ATOM 1603 C C . LYS A 1 213 ? -18.208 -16.515 -8.279 1.00 95.38 213 LYS A C 1
ATOM 1605 O O . LYS A 1 213 ? -19.097 -15.669 -8.242 1.00 95.38 213 LYS A O 1
ATOM 1610 N N . LYS A 1 214 ? -18.104 -17.468 -7.344 1.00 95.38 214 LYS A N 1
ATOM 1611 C CA . LYS A 1 214 ? -19.024 -17.582 -6.200 1.00 95.38 214 LYS A CA 1
ATOM 1612 C C . LYS A 1 214 ? -18.985 -16.335 -5.315 1.00 95.38 214 LYS A C 1
ATOM 1614 O O . LYS A 1 214 ? -20.039 -15.898 -4.863 1.00 95.38 214 LYS A O 1
ATOM 1619 N N . TYR A 1 215 ? -17.792 -15.800 -5.071 1.00 94.50 215 TYR A N 1
ATOM 1620 C CA . TYR A 1 215 ? -17.573 -14.641 -4.205 1.00 94.50 215 TYR A CA 1
ATOM 1621 C C . TYR A 1 215 ? -17.407 -13.327 -4.981 1.00 94.50 215 TYR A C 1
ATOM 1623 O O . TYR A 1 215 ? -17.168 -12.299 -4.361 1.00 94.50 215 TYR A O 1
ATOM 1631 N N . LYS A 1 216 ? -17.582 -13.354 -6.314 1.00 94.88 216 LYS A N 1
ATOM 1632 C CA . LYS A 1 216 ? -17.429 -12.208 -7.227 1.00 94.88 216 LYS A CA 1
ATOM 1633 C C . LYS A 1 216 ? -16.091 -11.484 -7.056 1.00 94.88 216 LYS A C 1
ATOM 1635 O O . LYS A 1 216 ? -16.036 -10.259 -7.087 1.00 94.88 216 LYS A O 1
ATOM 1640 N N . LEU A 1 217 ? -15.021 -12.250 -6.837 1.00 95.00 217 LEU A N 1
ATOM 1641 C CA . LEU A 1 217 ? -13.695 -11.673 -6.610 1.00 95.00 217 LEU A CA 1
ATOM 1642 C C . LEU A 1 217 ? -13.193 -10.935 -7.854 1.00 95.00 217 LEU A C 1
ATOM 1644 O O . LEU A 1 217 ? -12.498 -9.947 -7.720 1.00 95.00 217 LEU A O 1
ATOM 1648 N N . ASP A 1 218 ? -13.620 -11.355 -9.046 1.00 94.19 218 ASP A N 1
ATOM 1649 C CA . ASP A 1 218 ? -13.316 -10.737 -10.342 1.00 94.19 218 ASP A CA 1
ATOM 1650 C C . ASP A 1 218 ? -13.938 -9.344 -10.561 1.00 94.19 218 ASP A C 1
ATOM 1652 O O . ASP A 1 218 ? -13.803 -8.773 -11.641 1.00 94.19 218 ASP A O 1
ATOM 1656 N N . GLN A 1 219 ? -14.635 -8.811 -9.556 1.00 93.19 219 GLN A N 1
ATOM 1657 C CA . GLN A 1 219 ? -15.210 -7.462 -9.541 1.00 93.19 219 GLN A CA 1
ATOM 1658 C C . GLN A 1 219 ? -14.508 -6.532 -8.540 1.00 93.19 219 GLN A C 1
ATOM 1660 O O . GLN A 1 219 ? -14.986 -5.415 -8.334 1.00 93.19 219 GLN A O 1
ATOM 1665 N N . LEU A 1 220 ? -13.448 -7.016 -7.879 1.00 93.25 220 LEU A N 1
ATOM 1666 C CA . LEU A 1 220 ? -12.622 -6.244 -6.949 1.00 93.25 220 LEU A CA 1
ATOM 1667 C C . LEU A 1 220 ? -11.631 -5.348 -7.678 1.00 93.25 220 LEU A C 1
ATOM 1669 O O . LEU A 1 220 ? -11.104 -5.785 -8.724 1.00 93.25 220 LEU A O 1
#

pLDDT: mean 96.53, std 2.93, range [76.56, 98.94]

Radius of gyration: 18.26 Å; chains: 1; bounding box: 45×44×43 Å

InterPro domains:
  IPR029433 DUF4438, N-terminal [PF14505] (27-163)
  IPR044910 TM_1086, SG structure domain [G3DSA:2.102.30.10] (141-220)
  IPR048399 DUF4438, C-terminal [PF20999] (164-220)

Organism: NCBI:txid412755

Sequence (220 aa):
MLRTNKDKLVMISIQGRVSYPVRKGPYRITYDGKPVVVPGVGGITYNIKVGDCAFGWEADHVEPGVSTVVNEEKRDKGPNCAYNILACMGNQARVVSGEAKGALGVVTGHHGGIEHVLIDFAQETLEKLCIEDKILVKAYGQGLKLLDYPDIKVFNLDPSLLEKMNIKEIGDSTINVPVTCEIPAKLMGSGLGSDNVASGDYDITTADKKMVKKYKLDQL

=== Feature glossary ===
Legend for the data blocks above and below:

— What the protein is —

The amino-acid sequence is the protein's primary structure: the linear order of residues from the N-terminus to the C-terminus, written in one-letter code. Everything else here — the 3D coordinates, the secondary structure, the domain annotations — is ultimately a consequence of this string.

Database cross-references. InterPro integrates a dozen domain/family signature databases into unified entries with residue-range hits. GO terms attach function/process/location labels with evidence codes. CATH codes position the fold in a four-level structural taxonomy. Organism is the NCBI-taxonomy species name.

— Where its atoms are —

The mmCIF block holds the 3D Cartesian coordinates of each backbone atom (N, Cα, C, O) in ångströms. mmCIF is the PDB's canonical archive format — a tagged-loop text representation of the atomic model.

The six renders are orthographic views along the three Cartesian axes in both directions. Representation (cartoon, sticks, or surface) and color scheme (sequence-rainbow or by-chain) vary across proteins so the training set covers all the common visualization conventions.

— Local backbone conformation —

Secondary structure is the local, repeating backbone conformation. DSSP classifies it into eight states by reading the hydrogen-bond network: three helix types (H, G, I), two β types (E, B), two non-regular types (T, S), and unstructured coil (-).

SS3 is a coarse helix/strand/coil call (letters a/b/c) made by the P-SEA algorithm from inter-Cα distances and dihedrals. It is less detailed than DSSP but needs only Cα positions.

Backbone dihedral angles. Every residue except chain termini has a φ (preceding-C → N → Cα → C) and a ψ (N → Cα → C → next-N). They are reported in degrees following the IUPAC sign convention. Secondary structure is essentially a statement about which (φ, ψ) basin each residue occupies.

— Global shape and packing —

The geometric summary reports three shape descriptors. Rg (radius of gyration) measures how spread out the Cα atoms are about their centre of mass; compact globular proteins have small Rg, elongated or unfolded ones large. Cα contacts (<8 Å, |i−j|>4) count long-range residue pairs in spatial proximity — high for tightly packed folds, near zero for rods or random coil. The bounding-box extents give the protein's footprint along x, y, z in Å.

Solvent accessibility: the surface area of each residue that a 1.4 Å water probe can touch, in Å². When only backbone atoms are present the absolute values are lower than full-atom SASA (side chains contribute most of the area) and are flagged as backbone-only.

Plot images: a contact map (which residues are close in 3D, as an N×N binary image), a Ramachandran scatter (backbone torsion angles, revealing secondary-structure composition at a glance), and — for AlphaFold structures — a PAE heatmap (pairwise prediction confidence).

— Structural neighborhood —

Foldseek's 3Di representation compresses backbone geometry into a per-residue letter drawn from a learned twenty-state alphabet. It captures the tertiary interaction pattern around each residue — which residues are packed against it in space, regardless of where they are in sequence.

Structural nearest neighbors (via Foldseek easy-search vs the PDB). Reported per hit: target PDB id, E-value, and alignment TM-score. A TM-score above ~0.5 is the conventional threshold for 'same fold'.

— Confidence and disorder —

pLDDT (predicted Local Distance Difference Test) is AlphaFold's per-residue confidence score, ranging from 0 to 100. Values above 90 indicate high confidence (typically well-packed cores); 70–90 is confident; 50–70 low confidence; below 50 usually means the region is disordered or the prediction is unreliable there. AlphaFold stores pLDDT in the mmCIF B-factor column.

For experimental (PDB) structures, the B-factor (temperature factor) quantifies the positional spread of each atom in the crystal — a combination of thermal vibration and static disorder — in units of Å². High B-factors mark flexible loops or poorly resolved regions; low B-factors mark the rigid, well-ordered core.

Predicted Aligned Error (PAE) is an AlphaFold confidence matrix: entry (i, j) is the expected error in the position of residue j, in ångströms, when the prediction is superimposed on the true structure at residue i. Low PAE within a block of residues means that block is internally rigid and well-predicted; high PAE between two blocks means their relative placement is uncertain even if each block individually is confident.